Protein AF-M4C0N7-F1 (afdb_monomer)

Structure (mmCIF, N/CA/C/O backbone):
data_AF-M4C0N7-F1
#
_entry.id   AF-M4C0N7-F1
#
loop_
_atom_site.group_PDB
_atom_site.id
_atom_site.type_symbol
_atom_site.label_atom_id
_atom_site.label_alt_id
_atom_site.label_comp_id
_atom_site.label_asym_id
_atom_site.label_entity_id
_atom_site.label_seq_id
_atom_site.pdbx_PDB_ins_code
_atom_site.Cartn_x
_atom_site.Cartn_y
_atom_site.Cartn_z
_atom_site.occupancy
_atom_site.B_iso_or_equiv
_atom_site.auth_seq_id
_atom_site.auth_comp_id
_atom_site.auth_asym_id
_atom_site.auth_atom_id
_atom_site.pdbx_PDB_model_num
ATOM 1 N N . MET A 1 1 ? -47.872 0.066 3.431 1.00 46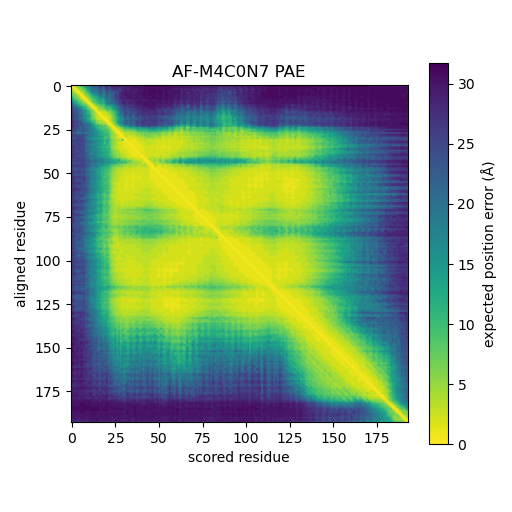.50 1 MET A N 1
ATOM 2 C CA . MET A 1 1 ? -47.445 -0.520 2.143 1.00 46.50 1 MET A CA 1
ATOM 3 C C . MET A 1 1 ? -47.547 0.542 1.058 1.00 46.50 1 MET A C 1
ATOM 5 O O . MET A 1 1 ? -48.636 1.067 0.889 1.00 46.50 1 MET A O 1
ATOM 9 N N . ALA A 1 2 ? -46.443 0.856 0.376 1.00 32.53 2 ALA A N 1
ATOM 10 C CA . ALA A 1 2 ? -46.387 1.530 -0.933 1.00 32.53 2 ALA A CA 1
ATOM 11 C C . ALA A 1 2 ? -44.925 1.424 -1.422 1.00 32.53 2 ALA A C 1
ATOM 13 O O . ALA A 1 2 ? -44.033 2.029 -0.841 1.00 32.53 2 ALA A O 1
ATOM 14 N N . ALA A 1 3 ? -44.604 0.364 -2.164 1.00 36.38 3 ALA A N 1
ATOM 15 C CA . ALA A 1 3 ? -44.445 0.373 -3.623 1.00 36.38 3 ALA A CA 1
ATOM 16 C C . ALA A 1 3 ? -43.172 1.117 -4.075 1.00 36.38 3 ALA A C 1
ATOM 18 O O . ALA A 1 3 ? -43.175 2.321 -4.315 1.00 36.38 3 ALA A O 1
ATOM 19 N N . ARG A 1 4 ? -42.076 0.349 -4.191 1.00 45.53 4 ARG A N 1
ATOM 20 C CA . ARG A 1 4 ? -40.844 0.733 -4.892 1.00 45.53 4 ARG A CA 1
ATOM 21 C C . ARG A 1 4 ? -41.196 1.088 -6.338 1.00 45.53 4 ARG A C 1
ATOM 23 O O . ARG A 1 4 ? -41.671 0.222 -7.070 1.00 45.53 4 ARG A O 1
ATOM 30 N N . VAL A 1 5 ? -40.930 2.322 -6.755 1.00 40.69 5 VAL A N 1
ATOM 31 C CA . VAL A 1 5 ? -40.909 2.677 -8.177 1.00 40.69 5 VAL A CA 1
ATOM 32 C C . VAL A 1 5 ? -39.529 2.304 -8.705 1.00 40.69 5 VAL A C 1
ATOM 34 O O . VAL A 1 5 ? -38.566 3.053 -8.580 1.00 40.69 5 VAL A O 1
ATOM 37 N N . LEU A 1 6 ? -39.442 1.080 -9.220 1.00 52.28 6 LEU A N 1
ATOM 38 C CA . LEU A 1 6 ? -38.307 0.582 -9.981 1.00 52.28 6 LEU A CA 1
ATOM 39 C C . LEU A 1 6 ? -38.479 1.095 -11.416 1.00 52.28 6 LEU A C 1
ATOM 41 O O . LEU A 1 6 ? -39.285 0.560 -12.176 1.00 52.28 6 LEU A O 1
ATOM 45 N N . LEU A 1 7 ? -37.774 2.167 -11.770 1.00 41.78 7 LEU A N 1
ATOM 46 C CA . LEU A 1 7 ? -37.574 2.521 -13.172 1.00 41.78 7 LEU A CA 1
ATOM 47 C C . LEU A 1 7 ? -36.339 1.756 -13.663 1.00 41.78 7 LEU A C 1
ATOM 49 O O . LEU A 1 7 ? -35.273 1.915 -13.067 1.00 41.78 7 LEU A O 1
ATOM 53 N N . PRO A 1 8 ? -36.4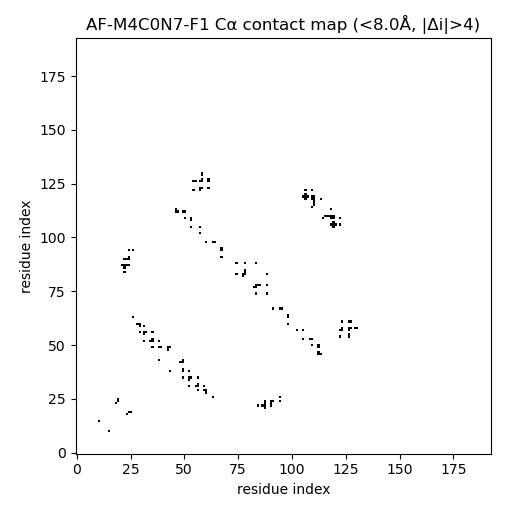47 0.932 -14.718 1.00 44.91 8 PRO A N 1
ATOM 54 C CA . PRO A 1 8 ? -35.277 0.345 -15.343 1.00 44.91 8 PRO A CA 1
ATOM 55 C C . PRO A 1 8 ? -34.595 1.448 -16.152 1.00 44.91 8 PRO A C 1
ATOM 57 O O . PRO A 1 8 ? -35.036 1.787 -17.252 1.00 44.91 8 PRO A O 1
ATOM 60 N N . GLN A 1 9 ? -33.545 2.049 -15.592 1.00 49.34 9 GLN A N 1
ATOM 61 C CA . GLN A 1 9 ? -32.614 2.819 -16.404 1.00 49.34 9 GLN A CA 1
ATOM 62 C C . GLN A 1 9 ? -31.825 1.816 -17.239 1.00 49.34 9 GLN A C 1
ATOM 64 O O . GLN A 1 9 ? -31.139 0.950 -16.703 1.00 49.34 9 GLN A O 1
ATOM 69 N N . LYS A 1 10 ? -32.002 1.888 -18.559 1.00 43.16 10 LYS A N 1
ATOM 70 C CA . LYS A 1 10 ? -31.113 1.223 -19.506 1.00 43.16 10 LYS A CA 1
ATOM 71 C C . LYS A 1 10 ? -29.736 1.849 -19.311 1.00 43.16 10 LYS A C 1
ATOM 73 O O . LYS A 1 10 ? -29.547 3.002 -19.678 1.00 43.16 10 LYS A O 1
ATOM 78 N N . THR A 1 11 ? -28.831 1.128 -18.670 1.00 44.50 11 THR A N 1
ATOM 79 C CA . THR A 1 11 ? -27.416 1.480 -18.637 1.00 44.50 11 THR A CA 1
ATOM 80 C C . THR A 1 11 ? -26.834 1.035 -19.971 1.00 44.50 11 THR A C 1
ATOM 82 O O . THR A 1 11 ? -26.575 -0.148 -20.177 1.00 44.50 11 THR A O 1
ATOM 85 N N . ASP A 1 12 ? -26.726 1.967 -20.915 1.00 47.34 12 ASP A N 1
ATOM 86 C CA . ASP A 1 12 ? -25.825 1.788 -22.047 1.00 47.34 12 ASP A CA 1
ATOM 87 C C . ASP A 1 12 ? -24.401 1.758 -21.462 1.00 47.34 12 ASP A C 1
ATOM 89 O O . ASP A 1 12 ? -24.035 2.656 -20.710 1.00 47.34 12 ASP A O 1
ATOM 93 N N . ASP A 1 13 ? -23.590 0.745 -21.775 1.00 54.06 13 ASP A N 1
ATOM 94 C CA . ASP A 1 13 ? -22.236 0.540 -21.209 1.00 54.06 13 ASP A CA 1
ATOM 95 C C . ASP A 1 13 ? -21.284 1.752 -21.387 1.00 54.06 13 ASP A C 1
ATOM 97 O O . ASP A 1 13 ? -20.245 1.867 -20.739 1.00 54.06 13 ASP A O 1
ATOM 101 N N . VAL A 1 14 ? -21.643 2.698 -22.261 1.00 51.12 14 VAL A N 1
ATOM 102 C CA . VAL A 1 14 ? -20.932 3.969 -22.477 1.00 51.12 14 VAL A CA 1
ATOM 103 C C . VAL A 1 14 ? -21.146 4.951 -21.316 1.00 51.12 14 VAL A C 1
ATOM 105 O O . VAL A 1 14 ? -20.253 5.746 -21.010 1.00 51.12 14 VAL A O 1
ATOM 108 N N . ASP A 1 15 ? -22.295 4.875 -20.639 1.00 54.00 15 ASP A N 1
ATOM 109 C CA . ASP A 1 15 ? -22.615 5.728 -19.499 1.00 54.00 15 ASP A CA 1
ATOM 110 C C . ASP A 1 15 ? -21.817 5.319 -18.263 1.00 54.00 15 ASP A C 1
ATOM 112 O O . ASP A 1 15 ? -21.397 6.204 -17.546 1.00 54.00 15 ASP A O 1
ATOM 116 N N . GLU A 1 16 ? -21.479 4.047 -18.024 1.00 56.38 16 GLU A N 1
ATOM 117 C CA . GLU A 1 16 ? -20.667 3.667 -16.850 1.00 56.38 16 GLU A CA 1
ATOM 118 C C . GLU A 1 16 ? -19.263 4.282 -16.865 1.00 56.38 16 GLU A C 1
ATOM 120 O O . GLU A 1 16 ? -18.792 4.760 -15.835 1.00 56.38 16 GLU A O 1
ATOM 125 N N . SER A 1 17 ? -18.606 4.351 -18.027 1.00 49.56 17 SER A N 1
ATOM 126 C CA . SER A 1 17 ? -17.283 4.977 -18.146 1.00 49.56 17 SER A CA 1
ATOM 127 C C . SER A 1 17 ? -17.339 6.493 -17.945 1.00 49.56 17 SER A C 1
ATOM 129 O O . SER A 1 17 ? -16.439 7.058 -17.320 1.00 49.56 17 SER A O 1
ATOM 131 N N . LEU A 1 18 ? -18.381 7.157 -18.456 1.00 46.53 18 LEU A N 1
ATOM 132 C CA . LEU A 1 18 ? -18.601 8.591 -18.258 1.00 46.53 18 LEU A CA 1
ATOM 133 C C . LEU A 1 18 ? -19.080 8.888 -16.834 1.00 46.53 18 LEU A C 1
ATOM 135 O O . LEU A 1 18 ? -18.642 9.865 -16.240 1.00 46.53 18 LEU A O 1
ATOM 139 N N . GLN A 1 19 ? -19.896 8.022 -16.243 1.00 53.62 19 GLN A N 1
ATOM 140 C CA . GLN A 1 19 ? -20.373 8.089 -14.865 1.00 53.62 19 GLN A CA 1
ATOM 141 C C . GLN A 1 19 ? -19.228 7.827 -13.883 1.00 53.62 19 GLN A C 1
ATOM 143 O O . GLN A 1 19 ? -19.157 8.501 -12.864 1.00 53.62 19 GLN A O 1
ATOM 148 N N . ALA A 1 20 ? -18.287 6.935 -14.194 1.00 53.84 20 ALA A N 1
ATOM 149 C CA . ALA A 1 20 ? -17.050 6.749 -13.439 1.00 53.84 20 ALA A CA 1
ATOM 150 C C . ALA A 1 20 ? -16.121 7.967 -13.581 1.00 53.84 20 ALA A C 1
ATOM 152 O O . ALA A 1 20 ? -15.594 8.443 -12.580 1.00 53.84 20 ALA A O 1
ATOM 153 N N . MET A 1 21 ? -16.005 8.556 -14.781 1.00 43.84 21 MET A N 1
ATOM 154 C CA . MET A 1 21 ? -15.275 9.819 -15.000 1.00 43.84 21 MET A CA 1
ATOM 155 C C . MET A 1 21 ? -15.914 11.029 -14.298 1.00 43.84 21 MET A C 1
ATOM 157 O O . MET A 1 21 ? -15.209 11.965 -13.927 1.00 43.84 21 MET A O 1
ATOM 161 N N . ILE A 1 22 ? -17.242 11.044 -14.151 1.00 47.72 22 ILE A N 1
ATOM 162 C CA . ILE A 1 22 ? -18.016 12.171 -13.610 1.00 47.72 22 ILE A CA 1
ATOM 163 C C . ILE A 1 22 ? -18.286 12.009 -12.102 1.00 47.72 22 ILE A C 1
ATOM 165 O O . ILE A 1 22 ? -18.346 13.017 -11.398 1.00 47.72 22 ILE A O 1
ATOM 169 N N . ASN A 1 23 ? -18.416 10.785 -11.578 1.00 54.91 23 ASN A N 1
ATOM 170 C CA . ASN A 1 23 ? -18.800 10.505 -10.186 1.00 54.91 23 ASN A CA 1
ATOM 171 C C . ASN A 1 23 ? -17.784 9.672 -9.388 1.00 54.91 23 ASN A C 1
ATOM 173 O O . ASN A 1 23 ? -17.833 9.721 -8.164 1.00 54.91 23 ASN A O 1
ATOM 177 N N . GLY A 1 24 ? -16.886 8.911 -10.009 1.00 55.19 24 GLY A N 1
ATOM 178 C CA . GLY A 1 24 ? -16.091 7.912 -9.298 1.00 55.19 24 GLY A CA 1
ATOM 179 C C . GLY A 1 24 ? -14.760 8.459 -8.812 1.00 55.19 24 GLY A C 1
ATOM 180 O O . GLY A 1 24 ? -13.794 8.508 -9.569 1.00 55.19 24 GLY A O 1
ATOM 181 N N . PHE A 1 25 ? -14.665 8.801 -7.528 1.00 65.81 25 PHE A N 1
ATOM 182 C CA . PHE A 1 25 ? -13.372 8.677 -6.861 1.00 65.81 25 PHE A CA 1
ATOM 183 C C . PHE A 1 25 ? -13.043 7.178 -6.864 1.00 65.81 25 PHE A C 1
ATOM 185 O O . PHE A 1 25 ? -13.607 6.429 -6.074 1.00 65.81 25 PHE A O 1
ATOM 192 N N . ASP A 1 26 ? -12.241 6.736 -7.837 1.00 68.25 26 ASP A N 1
ATOM 193 C CA . ASP A 1 26 ? -11.908 5.322 -8.018 1.00 68.25 26 ASP A CA 1
ATOM 194 C C . ASP A 1 26 ? -11.145 4.824 -6.788 1.00 68.25 26 ASP A C 1
ATOM 196 O O . ASP A 1 26 ? -9.992 5.212 -6.537 1.00 68.25 26 ASP A O 1
ATOM 200 N N . PHE A 1 27 ? -11.857 4.056 -5.972 1.00 71.69 27 PHE A N 1
ATOM 201 C CA . PHE A 1 27 ? -11.414 3.569 -4.684 1.00 71.69 27 PHE A CA 1
ATOM 202 C C . PHE A 1 27 ? -11.968 2.167 -4.485 1.00 71.69 27 PHE A C 1
ATOM 204 O O . PHE A 1 27 ? -13.163 1.963 -4.273 1.00 71.69 27 PHE A O 1
ATOM 211 N N . ALA A 1 28 ? -11.061 1.205 -4.556 1.00 81.06 28 ALA A N 1
ATOM 212 C CA . ALA A 1 28 ? -11.295 -0.173 -4.189 1.00 81.06 28 ALA A CA 1
ATOM 213 C C . ALA A 1 28 ? -10.295 -0.536 -3.095 1.00 81.06 28 ALA A C 1
ATOM 215 O O . ALA A 1 28 ? -9.150 -0.073 -3.116 1.00 81.06 28 ALA A O 1
ATOM 216 N N . LEU A 1 29 ? -10.742 -1.351 -2.142 1.00 81.88 29 LEU A N 1
ATOM 217 C CA . LEU A 1 29 ? -9.837 -1.921 -1.157 1.00 81.88 29 LEU A CA 1
ATOM 218 C C . LEU A 1 29 ? -8.828 -2.851 -1.848 1.00 81.88 29 LEU A C 1
ATOM 220 O O . LEU A 1 29 ? -9.203 -3.525 -2.814 1.00 81.88 29 LEU A O 1
ATOM 224 N N . PRO A 1 30 ? -7.577 -2.905 -1.365 1.00 88.06 30 PRO A N 1
ATOM 225 C CA . PRO A 1 30 ? -6.569 -3.800 -1.916 1.00 88.06 30 PRO A CA 1
ATOM 226 C C . PRO A 1 30 ? -6.954 -5.275 -1.745 1.00 88.06 30 PRO A C 1
ATOM 228 O O . PRO A 1 30 ? -7.696 -5.641 -0.827 1.00 88.06 30 PRO A O 1
ATOM 231 N N . GLU A 1 31 ? -6.421 -6.140 -2.609 1.00 90.75 31 GLU A N 1
ATOM 232 C CA . GLU A 1 31 ? -6.657 -7.590 -2.536 1.00 90.75 31 GLU A CA 1
ATOM 233 C C . GLU A 1 31 ? -6.129 -8.194 -1.227 1.00 90.75 31 GLU A C 1
ATOM 235 O O . GLU A 1 31 ? -6.714 -9.134 -0.685 1.00 90.75 31 GLU A O 1
ATOM 240 N N . GLU A 1 32 ? -5.093 -7.578 -0.655 1.00 92.88 32 GLU A N 1
ATOM 241 C CA . GLU A 1 32 ? -4.450 -7.966 0.596 1.00 92.88 32 GLU A CA 1
ATOM 242 C C . GLU A 1 32 ? -5.407 -7.938 1.796 1.00 92.88 32 GLU A C 1
ATOM 244 O O . GLU A 1 32 ? -5.194 -8.662 2.772 1.00 92.88 32 GLU A O 1
ATOM 249 N N . VAL A 1 33 ? -6.489 -7.152 1.733 1.00 89.56 33 VAL A N 1
ATOM 250 C CA . VAL A 1 33 ? -7.556 -7.175 2.746 1.00 89.56 33 VAL A CA 1
ATOM 251 C C . VAL A 1 33 ? -8.223 -8.548 2.779 1.00 89.56 33 VAL A C 1
ATOM 253 O O . VAL A 1 33 ? -8.450 -9.121 3.849 1.00 89.56 33 VAL A O 1
ATOM 256 N N . GLU A 1 34 ? -8.523 -9.098 1.606 1.00 91.62 34 GLU A N 1
ATOM 257 C CA . GLU A 1 34 ? -9.180 -10.392 1.480 1.00 91.62 34 GLU A CA 1
ATOM 258 C C . GLU A 1 34 ? -8.192 -11.542 1.711 1.00 91.62 34 GLU A C 1
ATOM 260 O O . GLU A 1 34 ? -8.529 -12.506 2.402 1.00 91.62 34 GLU A O 1
ATOM 265 N N . GLU A 1 35 ? -6.942 -11.408 1.253 1.00 92.50 35 GLU A N 1
ATOM 266 C CA . GLU A 1 35 ? -5.873 -12.360 1.584 1.00 92.50 35 GLU A CA 1
ATOM 267 C C . GLU A 1 35 ? -5.666 -12.481 3.095 1.00 92.50 35 GLU A C 1
ATOM 269 O O . GLU A 1 35 ? -5.519 -13.585 3.627 1.00 92.50 35 GLU A O 1
ATOM 274 N N . TYR A 1 36 ? -5.689 -11.353 3.808 1.00 94.12 36 TYR A N 1
ATOM 275 C CA . TYR A 1 36 ? -5.595 -11.350 5.258 1.00 94.12 36 TYR A CA 1
ATOM 276 C C . TYR A 1 36 ? -6.797 -12.043 5.905 1.00 94.12 36 TYR A C 1
ATOM 278 O O . TYR A 1 36 ? -6.602 -12.863 6.800 1.00 94.12 36 TYR A O 1
ATOM 286 N N . ARG A 1 37 ? -8.032 -11.783 5.457 1.00 92.56 37 ARG A N 1
ATOM 287 C CA . ARG A 1 37 ? -9.231 -12.446 6.006 1.00 92.56 37 ARG A CA 1
ATOM 288 C C . ARG A 1 37 ? -9.175 -13.959 5.828 1.00 92.56 37 ARG A C 1
ATOM 290 O O . ARG A 1 37 ? -9.415 -14.702 6.782 1.00 92.56 37 ARG A O 1
ATOM 297 N N . GLN A 1 38 ? -8.811 -14.412 4.632 1.00 93.81 38 GLN A N 1
ATOM 298 C CA . GLN A 1 38 ? -8.649 -15.833 4.335 1.00 93.81 38 GLN A CA 1
ATOM 299 C C . GLN A 1 38 ? -7.504 -16.442 5.144 1.00 93.81 38 GLN A C 1
ATOM 301 O O . GLN A 1 38 ? -7.650 -17.517 5.726 1.00 93.81 38 GLN A O 1
ATOM 306 N N . GLY A 1 39 ? -6.375 -15.741 5.240 1.00 91.00 39 GLY A N 1
ATOM 307 C CA . GLY A 1 39 ? -5.224 -16.199 6.002 1.00 91.00 39 GLY A CA 1
ATOM 308 C C . GLY A 1 39 ? -5.469 -16.233 7.510 1.00 91.00 39 GLY A C 1
ATOM 309 O O . GLY A 1 39 ? -5.049 -17.189 8.153 1.00 91.00 39 GLY A O 1
ATOM 310 N N . LYS A 1 40 ? -6.216 -15.275 8.070 1.00 91.94 40 LYS A N 1
ATOM 311 C CA . LYS A 1 40 ? -6.664 -15.281 9.472 1.00 91.94 40 LYS A CA 1
ATOM 312 C C . LYS A 1 40 ? -7.625 -16.436 9.740 1.00 91.94 40 LYS A C 1
ATOM 314 O O . LYS A 1 40 ? -7.512 -17.091 10.770 1.00 91.94 40 LYS A O 1
ATOM 319 N N . ALA A 1 41 ? -8.532 -16.733 8.809 1.00 92.38 41 ALA A N 1
ATOM 320 C CA . ALA A 1 41 ? -9.417 -17.892 8.921 1.00 92.38 41 ALA A CA 1
ATOM 321 C C . ALA A 1 41 ? -8.649 -19.226 8.852 1.00 92.38 41 ALA A C 1
ATOM 323 O O . ALA A 1 41 ? -8.990 -20.169 9.561 1.00 92.38 41 ALA A O 1
ATOM 324 N N . ALA A 1 42 ? -7.604 -19.309 8.023 1.00 91.00 42 ALA A N 1
ATOM 325 C CA . ALA A 1 42 ? -6.797 -20.518 7.850 1.00 91.00 42 ALA A CA 1
ATOM 326 C C . ALA A 1 42 ? -5.721 -20.717 8.935 1.00 91.00 42 ALA A C 1
ATOM 328 O O . ALA A 1 42 ? -5.321 -21.849 9.207 1.00 91.00 42 ALA A O 1
ATOM 329 N N . HIS A 1 43 ? -5.215 -19.631 9.520 1.00 87.56 43 HIS A N 1
ATOM 330 C CA . HIS A 1 43 ? -4.053 -19.626 10.413 1.00 87.56 43 HIS A CA 1
ATOM 331 C C . HIS A 1 43 ? -4.295 -18.839 11.705 1.00 87.56 43 HIS A C 1
ATOM 333 O O . HIS A 1 43 ? -3.351 -18.290 12.263 1.00 87.56 43 HIS A O 1
ATOM 339 N N . GLY A 1 44 ? -5.537 -18.798 12.195 1.00 83.56 44 GLY A N 1
ATOM 340 C CA . GLY A 1 44 ? -5.911 -18.020 13.383 1.00 83.56 44 GLY A CA 1
ATOM 341 C C . GLY A 1 44 ? -5.123 -18.364 14.653 1.00 83.56 44 GLY A C 1
ATOM 342 O O . GLY A 1 44 ? -4.997 -17.517 15.531 1.00 83.56 44 GLY A O 1
ATOM 343 N N . ASP A 1 45 ? -4.545 -19.566 14.721 1.00 87.38 45 ASP A N 1
ATOM 344 C CA . ASP A 1 45 ? -3.718 -20.020 15.845 1.00 87.38 45 ASP A CA 1
ATOM 345 C C . ASP A 1 45 ? -2.265 -19.500 15.783 1.00 87.38 45 ASP A C 1
ATOM 347 O O . ASP A 1 45 ? -1.551 -19.524 16.784 1.00 87.38 45 ASP A O 1
ATOM 351 N N . ASP A 1 46 ? -1.811 -19.030 14.615 1.00 92.81 46 ASP A N 1
ATOM 352 C CA . ASP A 1 46 ? -0.466 -18.495 14.393 1.00 92.81 46 ASP A CA 1
ATOM 353 C C . ASP A 1 46 ? -0.518 -16.962 14.327 1.00 92.81 46 ASP A C 1
ATOM 355 O O . ASP A 1 46 ? -0.710 -16.350 13.267 1.00 92.81 46 ASP A O 1
ATOM 359 N N . GLY A 1 47 ? -0.349 -16.340 15.496 1.00 90.12 47 GLY A N 1
ATOM 360 C CA . GLY A 1 47 ? -0.369 -14.887 15.645 1.00 90.12 47 GLY A CA 1
ATOM 361 C C . GLY A 1 47 ? 0.710 -14.177 14.823 1.00 90.12 47 GLY A C 1
ATOM 362 O O . GLY A 1 47 ? 0.450 -13.102 14.286 1.00 90.12 47 GLY A O 1
ATOM 363 N N . ASP A 1 48 ? 1.890 -14.781 14.643 1.00 92.81 48 ASP A N 1
ATOM 364 C CA . ASP A 1 48 ? 2.970 -14.180 13.856 1.00 92.81 48 ASP A CA 1
ATOM 365 C C . ASP A 1 48 ? 2.661 -14.212 12.360 1.00 92.81 48 ASP A C 1
ATOM 367 O O . ASP A 1 48 ? 2.877 -13.219 11.659 1.00 92.81 48 ASP A O 1
ATOM 371 N N . LYS A 1 49 ? 2.104 -15.317 11.857 1.00 93.94 49 LYS A N 1
ATOM 372 C CA . LYS A 1 49 ? 1.673 -15.405 10.458 1.00 93.94 49 LYS A CA 1
ATOM 373 C C . LYS A 1 49 ? 0.489 -14.487 10.166 1.00 93.94 49 LYS A C 1
ATOM 375 O O . LYS A 1 49 ? 0.495 -13.803 9.141 1.00 93.94 49 LYS A O 1
ATOM 380 N N . CYS A 1 50 ? -0.487 -14.409 11.072 1.00 94.12 50 CYS A N 1
ATOM 381 C CA . CYS A 1 50 ? -1.581 -13.442 10.967 1.00 94.12 50 CYS A CA 1
ATOM 382 C C . CYS A 1 50 ? -1.052 -12.004 10.966 1.00 94.12 50 CYS A C 1
ATOM 384 O O . CYS A 1 50 ? -1.473 -11.193 10.143 1.00 94.12 50 CYS A O 1
ATOM 386 N N . PHE A 1 51 ? -0.078 -11.702 11.826 1.00 95.62 51 PHE A N 1
ATOM 387 C CA . PHE A 1 51 ? 0.531 -10.381 11.892 1.00 95.62 51 PHE A CA 1
ATOM 388 C C . PHE A 1 51 ? 1.285 -10.023 10.605 1.00 95.62 51 PHE A C 1
ATOM 390 O O . PHE A 1 51 ? 1.180 -8.900 10.124 1.00 95.62 51 PHE A O 1
ATOM 397 N N . GLN A 1 52 ? 2.005 -10.970 9.997 1.00 95.38 52 GLN A N 1
ATOM 398 C CA . GLN A 1 52 ? 2.665 -10.746 8.705 1.00 95.38 52 GLN A CA 1
ATOM 399 C C . GLN A 1 52 ? 1.665 -10.414 7.590 1.00 95.38 52 GLN A C 1
ATOM 401 O O . GLN A 1 52 ? 1.938 -9.543 6.765 1.00 95.38 52 GLN A O 1
ATOM 406 N N . LEU A 1 53 ? 0.512 -11.085 7.564 1.00 96.44 53 LEU A N 1
ATOM 407 C CA . LEU A 1 53 ? -0.554 -10.794 6.603 1.00 96.44 53 LEU A CA 1
ATOM 408 C C . LEU A 1 53 ? -1.208 -9.433 6.879 1.00 96.44 53 LEU A C 1
ATOM 410 O O . LEU A 1 53 ? -1.397 -8.653 5.949 1.00 96.44 53 LEU A O 1
ATOM 414 N N . LEU A 1 54 ? -1.463 -9.104 8.150 1.00 96.81 54 LEU A N 1
ATOM 415 C CA . LEU A 1 54 ? -1.960 -7.785 8.551 1.00 96.81 54 LEU A CA 1
ATOM 416 C C . LEU A 1 54 ? -0.980 -6.674 8.152 1.00 96.81 54 LEU A C 1
ATOM 418 O O . LEU A 1 54 ? -1.384 -5.616 7.678 1.00 96.81 54 LEU A O 1
ATOM 422 N N . PHE A 1 55 ? 0.322 -6.919 8.302 1.00 97.06 55 PHE A N 1
ATOM 423 C CA . PHE A 1 55 ? 1.356 -5.976 7.898 1.00 97.06 55 PHE A CA 1
ATOM 424 C C . PHE A 1 55 ? 1.371 -5.762 6.379 1.00 97.06 55 PHE A C 1
ATOM 426 O O . PHE A 1 55 ? 1.534 -4.631 5.931 1.00 97.06 55 PHE A O 1
ATOM 433 N N . ARG A 1 56 ? 1.155 -6.812 5.572 1.00 95.88 56 ARG A N 1
ATOM 434 C CA . ARG A 1 56 ? 1.018 -6.678 4.109 1.00 95.88 56 ARG A CA 1
ATOM 435 C C . ARG A 1 56 ? -0.203 -5.851 3.718 1.00 95.88 56 ARG A C 1
ATOM 437 O O . ARG A 1 56 ? -0.058 -4.950 2.898 1.00 95.88 56 ARG A O 1
ATOM 444 N N . ARG A 1 57 ? -1.350 -6.095 4.358 1.00 96.44 57 ARG A N 1
ATOM 445 C CA . ARG A 1 57 ? -2.564 -5.273 4.222 1.00 96.44 57 ARG A CA 1
ATOM 446 C C . ARG A 1 57 ? -2.262 -3.797 4.510 1.00 96.44 57 ARG A C 1
ATOM 448 O O . ARG A 1 57 ? -2.445 -2.958 3.637 1.00 96.44 57 ARG A O 1
ATOM 455 N N . ALA A 1 58 ? -1.623 -3.504 5.646 1.00 97.31 58 ALA A N 1
ATOM 456 C CA . ALA A 1 58 ? -1.220 -2.141 6.003 1.00 97.31 58 ALA A CA 1
ATOM 457 C C . ALA A 1 58 ? -0.259 -1.494 4.984 1.00 97.31 58 ALA A C 1
ATOM 459 O O . ALA A 1 58 ? -0.301 -0.282 4.777 1.00 97.31 58 ALA A O 1
ATOM 460 N N . VAL A 1 59 ? 0.629 -2.275 4.353 1.00 96.44 59 VAL A N 1
ATOM 461 C CA . VAL A 1 59 ? 1.514 -1.791 3.279 1.00 96.44 59 VAL A CA 1
ATOM 462 C C . VAL A 1 59 ? 0.714 -1.428 2.026 1.00 96.44 59 VAL A C 1
ATOM 464 O O . VAL A 1 59 ? 0.970 -0.378 1.433 1.00 96.44 59 VAL A O 1
ATOM 467 N N . ALA A 1 60 ? -0.258 -2.259 1.650 1.00 94.81 60 ALA A N 1
ATOM 468 C CA . ALA A 1 60 ? -1.124 -2.049 0.494 1.00 94.81 60 ALA A CA 1
ATOM 469 C C . ALA A 1 60 ? -2.091 -0.862 0.665 1.00 94.81 60 ALA A C 1
ATOM 471 O O . ALA A 1 60 ? -2.440 -0.205 -0.316 1.00 94.81 60 ALA A O 1
ATOM 472 N N . ASP A 1 61 ? -2.449 -0.511 1.903 1.00 95.19 61 ASP A N 1
ATOM 473 C CA . ASP A 1 61 ? -3.282 0.662 2.197 1.00 95.19 61 ASP A CA 1
ATOM 474 C C . ASP A 1 61 ? -2.540 1.993 1.995 1.00 95.19 61 ASP A C 1
ATOM 476 O O . ASP A 1 61 ? -3.155 3.025 1.713 1.00 95.19 61 ASP A O 1
ATOM 480 N N . ILE A 1 62 ? -1.206 2.022 2.111 1.00 95.38 62 ILE A N 1
ATOM 481 C CA . ILE A 1 62 ? -0.428 3.274 2.076 1.00 95.38 62 ILE A CA 1
ATOM 482 C C . ILE A 1 62 ? -0.634 4.081 0.786 1.00 95.38 62 ILE A C 1
ATOM 484 O O . ILE A 1 62 ? -0.828 5.299 0.893 1.00 95.38 62 ILE A O 1
ATOM 488 N N . PRO A 1 63 ? -0.582 3.492 -0.426 1.00 93.00 63 PRO A N 1
ATOM 489 C CA . PRO A 1 63 ? -0.912 4.206 -1.656 1.00 93.00 63 PRO A CA 1
ATOM 490 C C . PRO A 1 63 ? -2.292 4.876 -1.616 1.00 93.00 63 PRO A C 1
ATOM 492 O O . PRO A 1 63 ? -2.413 6.031 -2.028 1.00 93.00 63 PRO A O 1
ATOM 495 N N . LEU A 1 64 ? -3.306 4.200 -1.066 1.00 91.62 64 LEU A N 1
ATOM 496 C CA . LEU A 1 64 ? -4.668 4.728 -0.948 1.00 91.62 64 LEU A CA 1
ATOM 497 C C . LEU A 1 64 ? -4.748 5.876 0.064 1.00 91.62 64 LEU A C 1
ATOM 499 O O . LEU A 1 64 ? -5.309 6.931 -0.241 1.00 91.62 64 LEU A O 1
ATOM 503 N N . ILE A 1 65 ? -4.103 5.723 1.226 1.00 93.88 65 ILE A N 1
ATOM 504 C CA . ILE A 1 65 ? -3.987 6.781 2.241 1.00 93.88 65 ILE A CA 1
ATOM 505 C C . ILE A 1 65 ? -3.335 8.028 1.631 1.00 93.88 65 ILE A C 1
ATOM 507 O O . ILE A 1 65 ? -3.850 9.139 1.768 1.00 93.88 65 ILE A O 1
ATOM 511 N N . ARG A 1 66 ? -2.217 7.856 0.912 1.00 94.12 66 ARG A N 1
ATOM 512 C CA . ARG A 1 66 ? -1.504 8.962 0.250 1.00 94.12 66 ARG A CA 1
ATOM 513 C C . ARG A 1 66 ? -2.355 9.623 -0.835 1.00 94.12 66 ARG A C 1
ATOM 515 O O . ARG A 1 66 ? -2.317 10.849 -0.959 1.00 94.12 66 ARG A O 1
ATOM 522 N N . LYS A 1 67 ? -3.136 8.847 -1.594 1.00 91.38 67 LYS A N 1
ATOM 523 C CA . LYS A 1 67 ? -4.067 9.371 -2.603 1.00 91.38 67 LYS A CA 1
ATOM 524 C C . LYS A 1 67 ? -5.099 10.290 -1.949 1.00 91.38 67 LYS A C 1
ATOM 526 O O . LYS A 1 67 ? -5.159 11.467 -2.292 1.00 91.38 67 LYS A O 1
ATOM 531 N N . ILE A 1 68 ? -5.807 9.809 -0.924 1.00 91.12 68 ILE A N 1
ATOM 532 C CA . ILE A 1 68 ? -6.826 10.596 -0.207 1.00 91.12 68 ILE A CA 1
ATOM 533 C C . ILE A 1 68 ? -6.221 11.859 0.417 1.00 91.12 68 ILE A C 1
ATOM 535 O O . ILE A 1 68 ? -6.757 12.953 0.241 1.00 91.12 68 ILE A O 1
ATOM 539 N N . GLN A 1 69 ? -5.069 11.742 1.082 1.00 92.31 69 GLN A N 1
ATOM 540 C CA . GLN A 1 69 ? -4.396 12.889 1.700 1.00 92.31 69 GLN A CA 1
ATOM 541 C C . GLN A 1 69 ? -3.961 13.946 0.677 1.00 92.31 69 GLN A C 1
ATOM 543 O O . GLN A 1 69 ? -4.109 15.143 0.933 1.00 92.31 69 GLN A O 1
ATOM 548 N N . SER A 1 70 ? -3.437 13.527 -0.478 1.00 92.44 70 SER A N 1
ATOM 549 C CA . SER A 1 70 ? -2.971 14.462 -1.508 1.00 92.44 70 SER A CA 1
ATOM 550 C C . SER A 1 70 ? -4.127 15.145 -2.250 1.00 92.44 70 SER A C 1
ATOM 552 O O . SER A 1 70 ? -4.036 16.336 -2.558 1.00 92.44 70 SER A O 1
ATOM 554 N N . GLU A 1 71 ? -5.244 14.445 -2.461 1.00 89.25 71 GLU A N 1
ATOM 555 C CA . GLU A 1 71 ? -6.420 14.982 -3.154 1.00 89.25 71 GLU A CA 1
ATOM 556 C C . GLU A 1 71 ? -7.335 15.833 -2.251 1.00 89.25 71 GLU A C 1
ATOM 558 O O . GLU A 1 71 ? -8.025 16.729 -2.750 1.00 89.25 71 GLU A O 1
ATOM 563 N N . SER A 1 72 ? -7.292 15.638 -0.925 1.00 90.25 72 SER A N 1
ATOM 564 C CA . SER A 1 72 ? -8.182 16.293 0.051 1.00 90.25 72 SER A CA 1
ATOM 565 C C . SER A 1 72 ? -8.267 17.814 -0.113 1.00 90.25 72 SER A C 1
ATOM 567 O O . SER A 1 72 ? -9.355 18.387 -0.226 1.00 90.25 72 SER A O 1
ATOM 569 N N . SER A 1 73 ? -7.117 18.493 -0.189 1.00 91.00 73 SER A N 1
ATOM 570 C CA . SER A 1 73 ? -7.071 19.959 -0.288 1.00 91.00 73 SER A CA 1
ATOM 571 C C . SER A 1 73 ? -7.657 20.485 -1.606 1.00 91.00 73 SER A C 1
ATOM 573 O O . SER A 1 73 ? -8.347 21.510 -1.625 1.00 91.00 73 SER A O 1
ATOM 575 N N . GLY A 1 74 ? -7.425 19.765 -2.708 1.00 90.25 74 GLY A N 1
ATOM 576 C CA . GLY A 1 74 ? -7.950 20.100 -4.028 1.00 90.25 74 GLY A CA 1
ATOM 577 C C . GLY A 1 74 ? -9.462 19.930 -4.082 1.00 90.25 74 GLY A C 1
ATOM 578 O O . GLY A 1 74 ? -10.175 20.855 -4.471 1.00 90.25 74 GLY A O 1
ATOM 579 N N . ILE A 1 75 ? -9.956 18.786 -3.611 1.00 89.94 75 ILE A N 1
ATOM 580 C CA . ILE A 1 75 ? -11.382 18.447 -3.604 1.00 89.94 75 ILE A CA 1
ATOM 581 C C . ILE A 1 75 ? -12.178 19.421 -2.728 1.00 89.94 75 ILE A C 1
ATOM 583 O O . ILE A 1 75 ? -13.194 19.957 -3.173 1.00 89.94 75 ILE A O 1
ATOM 587 N N . GLN A 1 76 ? -11.687 19.741 -1.525 1.00 90.56 76 GLN A N 1
ATOM 588 C CA . GLN A 1 76 ? -12.333 20.723 -0.647 1.00 90.56 76 GLN A CA 1
ATOM 589 C C . GLN A 1 76 ? -12.421 22.111 -1.296 1.00 90.56 76 GLN A C 1
ATOM 591 O O . GLN A 1 76 ? -13.452 22.783 -1.204 1.00 90.56 76 GLN A O 1
ATOM 596 N N . ARG A 1 77 ? -11.364 22.543 -1.998 1.00 92.88 77 ARG A N 1
ATOM 597 C CA . ARG A 1 77 ? -11.353 23.827 -2.712 1.00 92.88 77 ARG A CA 1
ATOM 598 C C . ARG A 1 77 ? -12.351 23.843 -3.868 1.00 92.88 77 ARG A C 1
ATOM 600 O O . ARG A 1 77 ? -13.060 24.833 -4.038 1.00 92.88 77 ARG A O 1
ATOM 607 N N . LEU A 1 78 ? -12.410 22.771 -4.656 1.00 90.75 78 LEU A N 1
ATOM 608 C CA . LEU A 1 78 ? -13.348 22.664 -5.775 1.00 90.75 78 LEU A CA 1
ATOM 609 C C . LEU A 1 78 ? -14.800 22.621 -5.288 1.00 90.75 78 LEU A C 1
ATOM 611 O O . LEU A 1 78 ? -15.650 23.265 -5.900 1.00 90.75 78 LEU A O 1
ATOM 615 N N . LYS A 1 79 ? -15.076 21.949 -4.161 1.00 90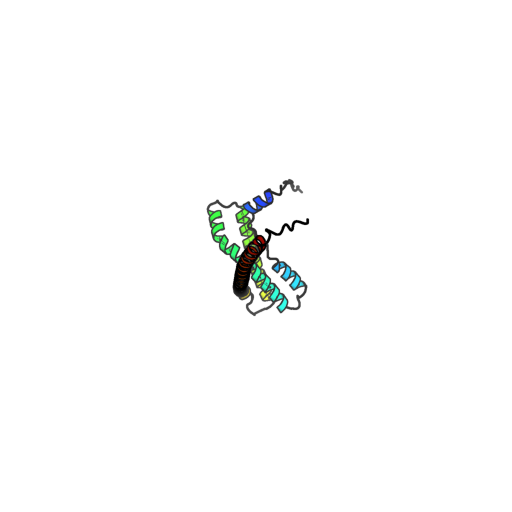.50 79 LYS A N 1
ATOM 616 C CA . LYS A 1 79 ? -16.412 21.950 -3.554 1.00 90.50 79 LYS A CA 1
ATOM 617 C C . LYS A 1 79 ? -16.802 23.327 -3.013 1.00 90.50 79 LYS A C 1
ATOM 619 O O . LYS A 1 79 ? -17.923 23.769 -3.237 1.00 90.50 79 LYS A O 1
ATOM 624 N N . LYS A 1 80 ? -15.883 24.033 -2.342 1.00 92.38 80 LYS A N 1
ATOM 625 C CA . LYS A 1 80 ? -16.136 25.385 -1.809 1.00 92.38 80 LYS A CA 1
ATOM 626 C C . LYS A 1 80 ? -16.472 26.404 -2.903 1.00 92.38 80 LYS A C 1
ATOM 628 O O . LYS A 1 80 ? -17.255 27.314 -2.659 1.00 92.38 80 LYS A O 1
ATOM 633 N N . ASN A 1 81 ? -15.876 26.254 -4.083 1.00 92.00 81 ASN A N 1
ATOM 634 C CA . ASN A 1 81 ? -16.109 27.132 -5.231 1.00 92.00 81 ASN A CA 1
ATOM 635 C C . ASN A 1 81 ? -17.256 26.656 -6.140 1.00 92.00 81 ASN A C 1
ATOM 637 O O . ASN A 1 81 ? -17.416 27.208 -7.223 1.00 92.00 81 ASN A O 1
ATOM 641 N N . ASP A 1 82 ? -18.003 25.628 -5.727 1.00 88.25 82 ASP A N 1
ATOM 642 C CA . ASP A 1 82 ? -19.113 25.034 -6.484 1.00 88.25 82 ASP A CA 1
ATOM 643 C C . ASP A 1 82 ? -18.728 24.546 -7.898 1.00 88.25 82 ASP A C 1
ATOM 645 O O . ASP A 1 82 ? -19.524 24.536 -8.831 1.00 88.25 82 ASP A O 1
ATOM 649 N N . ILE A 1 83 ? -17.464 24.141 -8.065 1.00 88.38 83 ILE A N 1
ATOM 650 C CA . ILE A 1 83 ? -16.926 23.600 -9.325 1.00 88.38 83 ILE A CA 1
ATOM 651 C C . ILE A 1 83 ? -17.121 22.078 -9.376 1.00 88.38 83 ILE A C 1
ATOM 653 O O . ILE A 1 83 ? -17.290 21.498 -10.448 1.00 88.38 83 ILE A O 1
ATOM 657 N N . LEU A 1 84 ? -17.070 21.420 -8.215 1.00 84.75 84 LEU A N 1
ATOM 658 C CA . LEU A 1 84 ? -17.215 19.972 -8.088 1.00 84.75 84 LEU A CA 1
ATOM 659 C C . LEU A 1 84 ? -18.678 19.591 -7.854 1.00 84.75 84 LEU A C 1
ATOM 661 O O . LEU A 1 84 ? -19.318 20.125 -6.948 1.00 84.75 84 LEU A O 1
ATOM 665 N N . LYS A 1 85 ? -19.173 18.613 -8.618 1.00 85.81 85 LYS A N 1
ATOM 666 C CA . LYS A 1 85 ? -20.505 18.036 -8.406 1.00 85.81 85 LYS A CA 1
ATOM 667 C C . LYS A 1 85 ? -20.597 17.355 -7.038 1.00 85.81 85 LYS A C 1
ATOM 669 O O . LYS A 1 85 ? -19.642 16.731 -6.574 1.00 85.81 85 LYS A O 1
ATOM 674 N N . ASP A 1 86 ? -21.787 17.398 -6.443 1.00 83.00 86 ASP A N 1
ATOM 675 C CA . ASP A 1 86 ? -22.054 16.767 -5.145 1.00 83.00 86 ASP A CA 1
ATOM 676 C C . ASP A 1 86 ? -21.792 15.257 -5.151 1.00 83.00 86 ASP A C 1
ATOM 678 O O . ASP A 1 86 ? -21.278 14.731 -4.170 1.00 83.00 86 ASP A O 1
ATOM 682 N N . GLY A 1 87 ? -22.069 14.570 -6.266 1.00 83.50 87 GLY A N 1
ATOM 683 C CA . GLY A 1 87 ? -21.806 13.134 -6.409 1.00 83.50 87 GLY A CA 1
ATOM 684 C C . GLY A 1 87 ? -20.321 12.775 -6.294 1.00 83.50 87 GLY A C 1
ATOM 685 O O . GLY A 1 87 ? -19.964 11.845 -5.573 1.00 83.50 87 GLY A O 1
ATOM 686 N N . SER A 1 88 ? -19.439 13.544 -6.938 1.00 82.94 88 SER A N 1
ATOM 687 C CA . SER A 1 88 ? -17.988 13.322 -6.877 1.00 82.94 88 SER A CA 1
ATOM 688 C C . SER A 1 88 ? -17.432 13.660 -5.488 1.00 82.94 88 SER A C 1
ATOM 690 O O . SER A 1 88 ? -16.578 12.947 -4.966 1.00 82.94 88 SER A O 1
ATOM 692 N N . TYR A 1 89 ? -17.944 14.724 -4.856 1.00 86.94 89 TYR A N 1
ATOM 693 C CA . TYR A 1 89 ? -17.568 15.082 -3.486 1.00 86.94 89 TYR A CA 1
ATOM 694 C C . TYR A 1 89 ? -18.013 14.024 -2.468 1.00 86.94 89 TYR A C 1
ATOM 696 O O . TYR A 1 89 ? -17.241 13.660 -1.583 1.00 86.94 89 TYR A O 1
ATOM 704 N N . LEU A 1 90 ? -19.237 13.508 -2.609 1.00 87.69 90 LEU A N 1
ATOM 705 C CA . LEU A 1 90 ? -19.752 12.431 -1.769 1.00 87.69 90 LEU A CA 1
ATOM 706 C C . LEU A 1 90 ? -18.922 11.157 -1.939 1.00 87.69 90 LEU A C 1
ATOM 708 O O . LEU A 1 90 ? -18.572 10.534 -0.945 1.00 87.69 90 LEU A O 1
ATOM 712 N N . SER A 1 91 ? -18.549 10.809 -3.170 1.00 85.38 91 SER A N 1
ATOM 713 C CA . SER A 1 91 ? -17.717 9.630 -3.442 1.00 85.38 91 SER A CA 1
ATOM 714 C C . SER A 1 91 ? -16.330 9.745 -2.806 1.00 85.38 91 SER A C 1
ATOM 716 O O . SER A 1 91 ? -15.861 8.793 -2.190 1.00 85.38 91 SER A O 1
ATOM 718 N N . TYR A 1 92 ? -15.710 10.930 -2.850 1.00 90.12 92 TYR A N 1
ATOM 719 C CA . TYR A 1 92 ? -14.493 11.198 -2.076 1.00 90.12 92 TYR A CA 1
ATOM 720 C C . TYR A 1 92 ? -14.720 11.030 -0.568 1.00 90.12 92 TYR A C 1
ATOM 722 O O . TYR A 1 92 ? -13.891 10.433 0.110 1.00 90.12 92 TYR A O 1
ATOM 730 N N . LYS A 1 93 ? -15.834 11.544 -0.029 1.00 90.12 93 LYS A N 1
ATOM 731 C CA . LYS A 1 93 ? -16.135 11.428 1.404 1.00 90.12 93 LYS A CA 1
ATOM 732 C C . LYS A 1 93 ? -16.350 9.989 1.850 1.00 90.12 93 LYS A C 1
ATOM 734 O O . LYS A 1 93 ? -15.844 9.625 2.902 1.00 90.12 93 LYS A O 1
ATOM 739 N N . LEU A 1 94 ? -17.015 9.180 1.033 1.00 89.75 94 LEU A N 1
ATOM 740 C CA . LEU A 1 94 ? -17.164 7.748 1.275 1.00 89.75 94 LEU A CA 1
ATOM 741 C C . LEU A 1 94 ? -15.805 7.039 1.271 1.00 89.75 94 LEU A C 1
ATOM 743 O O . LEU A 1 94 ? -15.538 6.238 2.156 1.00 89.75 94 LEU A O 1
ATOM 747 N N . ALA A 1 95 ? -14.919 7.367 0.330 1.00 89.75 95 ALA A N 1
ATOM 748 C CA . ALA A 1 95 ? -13.570 6.805 0.308 1.00 89.75 95 ALA A CA 1
ATOM 749 C C . ALA A 1 95 ? -12.714 7.256 1.509 1.00 89.75 95 ALA A C 1
ATOM 751 O O . ALA A 1 95 ? -11.970 6.459 2.076 1.00 89.75 95 ALA A O 1
ATOM 752 N N . GLU A 1 96 ? -12.833 8.522 1.921 1.00 91.25 96 GLU A N 1
ATOM 753 C CA . GLU A 1 96 ? -12.188 9.063 3.124 1.00 91.25 96 GLU A CA 1
ATOM 754 C C . GLU A 1 96 ? -12.689 8.374 4.399 1.00 91.25 96 GLU A C 1
ATOM 756 O O . GLU A 1 96 ? -11.896 8.069 5.285 1.00 91.25 96 GLU A O 1
ATOM 761 N N . GLU A 1 97 ? -13.987 8.108 4.509 1.00 92.69 97 GLU A N 1
ATOM 762 C CA . GLU A 1 97 ? -14.555 7.353 5.626 1.00 92.69 97 GLU A CA 1
ATOM 763 C C . GLU A 1 97 ? -14.041 5.910 5.630 1.00 92.69 97 GLU A C 1
ATOM 765 O O . GLU A 1 97 ? -13.487 5.466 6.633 1.00 92.69 97 GLU A O 1
ATOM 770 N N . LEU A 1 98 ? -14.096 5.235 4.481 1.00 91.00 98 LEU A N 1
ATOM 771 C CA . LEU A 1 98 ? -13.668 3.848 4.336 1.00 91.00 98 LEU A CA 1
ATOM 772 C C . LEU A 1 98 ? -12.183 3.661 4.689 1.00 91.00 98 LEU A C 1
ATOM 774 O O . LEU A 1 98 ? -11.843 2.750 5.439 1.00 91.00 98 LEU A O 1
ATOM 778 N N . ILE A 1 99 ? -11.282 4.541 4.230 1.00 92.69 99 ILE A N 1
ATOM 779 C CA . ILE A 1 99 ? -9.861 4.427 4.602 1.00 92.69 99 ILE A CA 1
ATOM 780 C C . ILE A 1 99 ? -9.629 4.702 6.094 1.00 92.69 99 ILE A C 1
ATOM 782 O O . ILE A 1 99 ? -8.719 4.137 6.693 1.00 92.69 99 ILE A O 1
ATOM 786 N N . ASN A 1 100 ? -10.428 5.576 6.713 1.00 94.75 100 ASN A N 1
ATOM 787 C CA . ASN A 1 100 ? -10.312 5.849 8.144 1.00 94.75 100 ASN A CA 1
ATOM 788 C C . ASN A 1 100 ? -10.781 4.649 8.973 1.00 94.75 100 ASN A C 1
ATOM 790 O O . ASN A 1 100 ? -10.145 4.322 9.976 1.00 94.75 100 ASN A O 1
ATOM 794 N N . GLU A 1 101 ? -11.864 3.990 8.559 1.00 95.00 101 GLU A N 1
ATOM 795 C CA . GLU A 1 101 ? -12.301 2.717 9.136 1.00 95.00 101 GLU A CA 1
ATOM 796 C C . GLU A 1 101 ? -11.205 1.661 9.002 1.00 95.00 101 GLU A C 1
ATOM 798 O O . GLU A 1 101 ? -10.807 1.072 10.004 1.00 95.00 101 GLU A O 1
ATOM 803 N N . GLU A 1 102 ? -10.632 1.521 7.808 1.00 94.62 102 GLU A N 1
ATOM 804 C CA . GLU A 1 102 ? -9.558 0.571 7.525 1.00 94.62 102 GLU A CA 1
ATOM 805 C C . GLU A 1 102 ? -8.325 0.799 8.415 1.00 94.62 102 GLU A C 1
ATOM 807 O O . GLU A 1 102 ? -7.819 -0.130 9.047 1.00 94.62 102 GLU A O 1
ATOM 812 N N . ILE A 1 103 ? -7.882 2.053 8.564 1.00 96.12 103 ILE A N 1
ATOM 813 C CA . ILE A 1 103 ? -6.777 2.414 9.465 1.00 96.12 103 ILE A CA 1
ATOM 814 C C . ILE A 1 103 ? -7.087 2.000 10.907 1.00 96.12 103 ILE A C 1
ATOM 816 O O . ILE A 1 103 ? -6.216 1.471 11.605 1.00 96.12 103 ILE A O 1
ATOM 820 N N . ASN A 1 104 ? -8.305 2.264 11.380 1.00 97.31 104 ASN A N 1
ATOM 821 C CA . ASN A 1 104 ? -8.705 1.937 12.745 1.00 97.31 104 ASN A CA 1
ATOM 822 C C . ASN A 1 104 ? -8.826 0.424 12.956 1.00 97.31 104 ASN A C 1
ATOM 824 O O . ASN A 1 104 ? -8.419 -0.073 14.007 1.00 97.31 104 ASN A O 1
ATOM 828 N N . ASP A 1 105 ? -9.326 -0.305 11.963 1.00 96.56 105 ASP A N 1
ATOM 829 C CA . ASP A 1 105 ? -9.432 -1.759 11.985 1.00 96.56 105 ASP A CA 1
ATOM 830 C C . ASP A 1 105 ? -8.051 -2.410 12.023 1.00 96.56 105 ASP A C 1
ATOM 832 O O . ASP A 1 105 ? -7.786 -3.216 12.913 1.00 96.56 105 ASP A O 1
ATOM 836 N N . VAL A 1 106 ? -7.128 -1.995 11.152 1.00 97.31 106 VAL A N 1
ATOM 837 C CA . VAL A 1 106 ? -5.743 -2.489 11.154 1.00 97.31 106 VAL A CA 1
ATOM 838 C C . VAL A 1 106 ? -5.059 -2.212 12.493 1.00 97.31 106 VAL A C 1
ATOM 840 O O . VAL A 1 106 ? -4.369 -3.076 13.032 1.00 97.31 106 VAL A O 1
ATOM 843 N N . ARG A 1 107 ? -5.272 -1.026 13.075 1.00 97.88 107 ARG A N 1
ATOM 844 C CA . ARG A 1 107 ? -4.745 -0.681 14.403 1.00 97.88 107 ARG A CA 1
ATOM 845 C C . ARG A 1 107 ? -5.310 -1.568 15.502 1.00 97.88 107 ARG A C 1
ATOM 847 O O . ARG A 1 107 ? -4.545 -2.071 16.318 1.00 97.88 107 ARG A O 1
ATOM 854 N N . ARG A 1 108 ? -6.629 -1.758 15.523 1.00 97.56 108 ARG A N 1
ATOM 855 C CA . ARG A 1 108 ? -7.303 -2.617 16.501 1.00 97.56 108 ARG A CA 1
ATOM 856 C C . ARG A 1 108 ? -6.794 -4.050 16.392 1.00 97.56 108 ARG A C 1
ATOM 858 O O . ARG A 1 108 ? -6.394 -4.632 17.392 1.00 97.56 108 ARG A O 1
ATOM 865 N N . GLU A 1 109 ? -6.747 -4.591 15.182 1.00 96.06 109 GLU A N 1
ATOM 866 C CA . GLU A 1 109 ? -6.291 -5.957 14.939 1.00 96.06 109 GLU A CA 1
ATOM 867 C C . GLU A 1 109 ? -4.803 -6.150 15.266 1.00 96.06 109 GLU A C 1
ATOM 869 O O . GLU A 1 109 ? -4.408 -7.217 15.733 1.00 96.06 109 GLU A O 1
ATOM 874 N N . ALA A 1 110 ? -3.972 -5.121 15.086 1.00 97.06 110 ALA A N 1
ATOM 875 C CA . ALA A 1 110 ? -2.572 -5.170 15.491 1.00 97.06 110 ALA A CA 1
ATOM 876 C C . ALA A 1 110 ? -2.417 -5.270 17.020 1.00 97.06 110 ALA A C 1
ATOM 878 O O . ALA A 1 110 ? -1.559 -6.017 17.489 1.00 97.06 110 ALA A O 1
ATOM 879 N N . GLU A 1 111 ? -3.257 -4.566 17.791 1.00 96.62 111 GLU A N 1
ATOM 880 C CA . GLU A 1 111 ? -3.307 -4.704 19.256 1.00 96.62 111 GLU A CA 1
ATOM 881 C C . GLU A 1 111 ? -3.829 -6.082 19.678 1.00 96.62 111 GLU A C 1
ATOM 883 O O . GLU A 1 111 ? -3.300 -6.677 20.610 1.00 96.62 111 GLU A O 1
ATOM 888 N N . GLU A 1 112 ? -4.838 -6.616 18.984 1.00 94.69 112 GLU A N 1
ATOM 889 C CA . GLU A 1 112 ? -5.374 -7.956 19.261 1.00 94.69 112 GLU A CA 1
ATOM 890 C C . GLU A 1 112 ? -4.321 -9.054 19.051 1.00 94.69 112 GLU A C 1
ATOM 892 O O . GLU A 1 112 ? -4.231 -9.984 19.851 1.00 94.69 112 GLU A O 1
ATOM 897 N N . LEU A 1 113 ? -3.521 -8.951 17.985 1.00 94.12 113 LEU A N 1
ATOM 898 C CA . LEU A 1 113 ? -2.490 -9.940 17.662 1.00 94.12 113 LEU A CA 1
ATOM 899 C C . LEU A 1 113 ? -1.251 -9.823 18.556 1.00 94.12 113 LEU A C 1
ATOM 901 O O . LEU A 1 113 ? -0.632 -10.839 18.870 1.00 94.12 113 LEU A O 1
ATOM 905 N N . LYS A 1 114 ? -0.864 -8.600 18.936 1.00 93.38 114 LYS A N 1
ATOM 906 C CA . LYS A 1 114 ? 0.351 -8.318 19.716 1.00 93.38 114 LYS A CA 1
ATOM 907 C C . LYS A 1 114 ? 0.075 -7.287 20.821 1.00 93.38 114 LYS A C 1
ATOM 909 O O . LYS A 1 114 ? 0.516 -6.135 20.717 1.00 93.38 114 LYS A O 1
ATOM 914 N N . PRO A 1 115 ? -0.654 -7.688 21.879 1.00 94.19 115 PRO A N 1
ATOM 915 C CA . PRO A 1 115 ? -1.132 -6.771 22.907 1.00 94.19 115 PRO A CA 1
ATOM 916 C C . PRO A 1 115 ? 0.014 -6.169 23.724 1.00 94.19 115 PRO A C 1
ATOM 918 O O . PRO A 1 115 ? 0.933 -6.869 24.151 1.00 94.19 115 PRO A O 1
ATOM 921 N N . GLY A 1 116 ? -0.0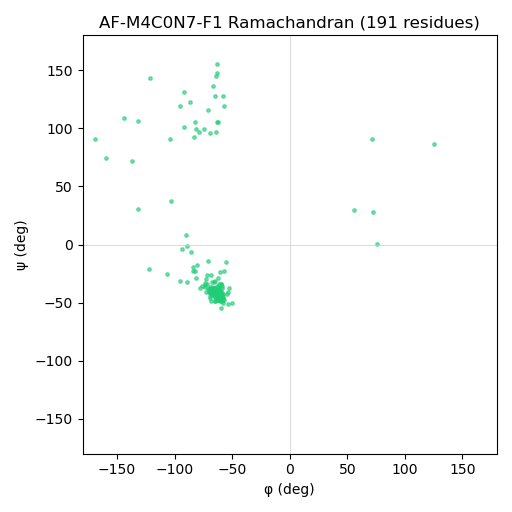53 -4.861 23.980 1.00 93.38 116 GLY A N 1
ATOM 922 C CA . GLY A 1 116 ? 0.911 -4.141 24.820 1.00 93.38 116 GLY A CA 1
ATOM 923 C C . GLY A 1 116 ? 2.276 -3.855 24.178 1.00 93.38 116 GLY A C 1
ATOM 924 O O . GLY A 1 116 ? 3.127 -3.227 24.808 1.00 93.38 116 GLY A O 1
ATOM 925 N N . GLU A 1 117 ? 2.500 -4.253 22.924 1.00 93.62 117 GLU A N 1
ATOM 926 C CA . GLU A 1 117 ? 3.748 -3.980 22.192 1.00 93.62 117 GLU A CA 1
ATOM 927 C C . GLU A 1 117 ? 3.753 -2.605 21.487 1.00 93.62 117 GLU A C 1
ATOM 929 O O . GLU A 1 117 ? 4.777 -2.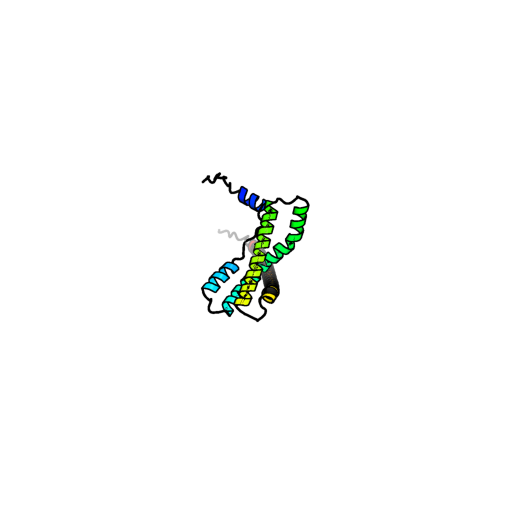170 20.944 1.00 93.62 117 GLU A O 1
ATOM 934 N N . GLY A 1 118 ? 2.619 -1.893 21.504 1.00 95.00 118 GLY A N 1
ATOM 935 C CA . GLY A 1 118 ? 2.471 -0.574 20.881 1.00 95.00 118 GLY A CA 1
ATOM 936 C C . GLY A 1 118 ? 2.432 -0.628 19.352 1.00 95.00 118 GLY A C 1
ATOM 937 O O . GLY A 1 118 ? 2.845 0.322 18.681 1.00 95.00 118 GLY A O 1
ATOM 938 N N . TRP A 1 119 ? 1.969 -1.743 18.784 1.00 96.00 119 TRP A N 1
ATOM 939 C CA . TRP A 1 119 ? 1.807 -1.909 17.340 1.00 96.00 1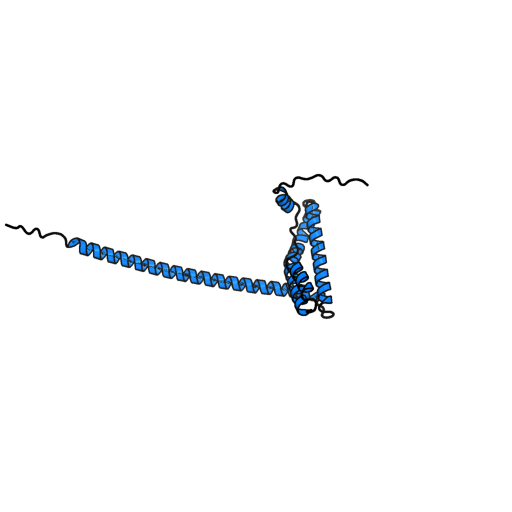19 TRP A CA 1
ATOM 940 C C . TRP A 1 119 ? 0.800 -0.971 16.672 1.00 96.00 119 TRP A C 1
ATOM 942 O O . TRP A 1 119 ? 1.114 -0.529 15.562 1.00 96.00 119 TRP A O 1
ATOM 952 N N . PRO A 1 120 ? -0.333 -0.588 17.294 1.00 96.12 120 PRO A N 1
ATOM 953 C CA . PRO A 1 120 ? -1.286 0.343 16.679 1.00 96.12 120 PRO A CA 1
ATOM 954 C C . PRO A 1 120 ? -0.639 1.652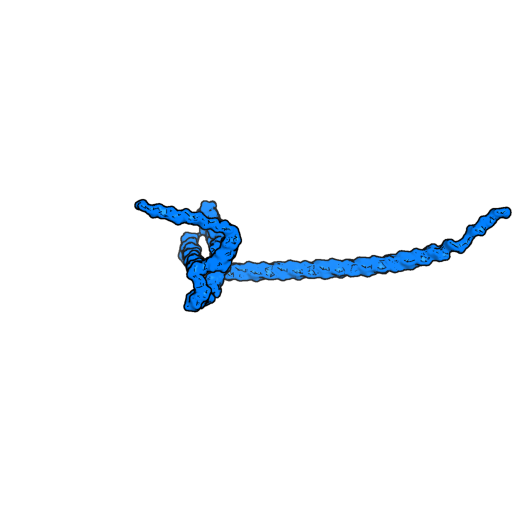 16.198 1.00 96.12 120 PRO A C 1
ATOM 956 O O . PRO A 1 120 ? -0.947 2.167 15.121 1.00 96.12 120 PRO A O 1
ATOM 959 N N . ASP A 1 121 ? 0.331 2.161 16.956 1.00 96.50 121 ASP A N 1
ATOM 960 C CA . ASP A 1 121 ? 1.028 3.407 16.630 1.00 96.50 121 ASP A CA 1
ATOM 961 C C . ASP A 1 121 ? 2.189 3.210 15.644 1.00 96.50 121 ASP A C 1
ATOM 963 O O . ASP A 1 121 ? 2.642 4.163 15.009 1.00 96.50 121 ASP A O 1
ATOM 967 N N . ARG A 1 122 ? 2.692 1.977 15.503 1.00 97.06 122 ARG A N 1
ATOM 968 C CA . ARG A 1 122 ? 3.927 1.661 14.763 1.00 97.06 122 ARG A CA 1
ATOM 969 C C . ARG A 1 122 ? 3.695 0.985 13.419 1.00 97.06 122 ARG A C 1
ATOM 971 O O . ARG A 1 122 ? 4.552 1.119 12.547 1.00 97.06 122 ARG A O 1
ATOM 978 N N . ILE A 1 123 ? 2.570 0.295 13.235 1.00 97.69 123 ILE A N 1
ATOM 979 C CA . ILE A 1 123 ? 2.314 -0.545 12.058 1.00 97.69 123 ILE A CA 1
ATOM 980 C C . ILE A 1 123 ? 2.394 0.248 10.746 1.00 97.69 123 ILE A C 1
ATOM 982 O O . ILE A 1 123 ? 3.173 -0.110 9.867 1.00 97.69 123 ILE A O 1
ATOM 986 N N . PHE A 1 124 ? 1.703 1.386 10.646 1.00 97.75 124 PHE A N 1
ATOM 987 C CA . PHE A 1 124 ? 1.736 2.230 9.447 1.00 97.75 124 PHE A CA 1
ATOM 988 C C . PHE A 1 124 ? 3.089 2.927 9.222 1.00 97.75 124 PHE A C 1
ATOM 990 O O . PHE A 1 124 ? 3.593 2.870 8.099 1.00 97.75 124 PHE A O 1
ATOM 997 N N . PRO A 1 125 ? 3.740 3.544 10.232 1.00 97.19 125 PRO A N 1
ATOM 998 C CA . PRO A 1 125 ? 5.099 4.061 10.063 1.00 97.19 125 PRO A CA 1
ATOM 999 C C . PRO A 1 125 ? 6.100 3.013 9.560 1.00 97.19 125 PRO A C 1
ATOM 1001 O O . PRO A 1 125 ? 6.895 3.308 8.666 1.00 97.19 125 PRO A O 1
ATOM 1004 N N . GLN A 1 126 ? 6.047 1.787 10.090 1.00 96.62 126 GLN A N 1
ATOM 1005 C CA . GLN A 1 126 ? 6.912 0.698 9.634 1.00 96.62 126 GLN A CA 1
ATOM 1006 C C . GLN A 1 126 ? 6.551 0.231 8.221 1.00 96.62 126 GLN A C 1
ATOM 1008 O O . GLN A 1 126 ? 7.445 0.029 7.401 1.00 96.62 126 GLN A O 1
ATOM 1013 N N . ALA A 1 127 ? 5.263 0.131 7.896 1.00 97.00 127 ALA A N 1
ATOM 1014 C CA . ALA A 1 127 ? 4.801 -0.206 6.555 1.00 97.00 127 ALA A CA 1
ATOM 1015 C C . ALA A 1 127 ? 5.259 0.838 5.512 1.00 97.00 127 ALA A C 1
ATOM 1017 O O . ALA A 1 127 ? 5.698 0.476 4.421 1.00 97.00 127 ALA A O 1
ATOM 1018 N N . VAL A 1 128 ? 5.271 2.132 5.863 1.00 96.56 128 VAL A N 1
ATOM 1019 C CA . VAL A 1 128 ? 5.806 3.207 5.004 1.00 96.56 128 VAL A CA 1
ATOM 1020 C C . VAL A 1 128 ? 7.297 3.031 4.748 1.00 96.56 128 VAL A C 1
ATOM 1022 O O . VAL A 1 128 ? 7.741 3.166 3.605 1.00 96.56 128 VAL A O 1
ATOM 1025 N N . GLN A 1 129 ? 8.074 2.730 5.789 1.00 95.69 129 GLN A N 1
ATOM 1026 C CA . GLN A 1 129 ? 9.506 2.464 5.645 1.00 95.69 129 GLN A CA 1
ATOM 1027 C C . GLN A 1 129 ? 9.750 1.250 4.746 1.00 95.69 129 GLN A C 1
ATOM 1029 O O . GLN A 1 129 ? 10.569 1.325 3.831 1.00 95.69 129 GLN A O 1
ATOM 1034 N N . PHE A 1 130 ? 8.999 0.171 4.959 1.00 95.44 130 PHE A N 1
ATOM 1035 C CA . PHE A 1 130 ? 9.095 -1.055 4.177 1.00 95.44 130 PHE A CA 1
ATOM 1036 C C . PHE A 1 130 ? 8.758 -0.833 2.695 1.00 95.44 130 PHE A C 1
ATOM 1038 O O . PHE A 1 130 ? 9.523 -1.235 1.820 1.00 95.44 130 PHE A O 1
ATOM 1045 N N . MET A 1 131 ? 7.669 -0.119 2.397 1.00 93.12 131 MET A N 1
ATOM 1046 C CA . MET A 1 131 ? 7.281 0.201 1.021 1.00 93.12 131 MET A CA 1
ATOM 1047 C C . MET A 1 131 ? 8.360 1.016 0.294 1.00 93.12 131 MET A C 1
ATOM 1049 O O . MET A 1 131 ? 8.681 0.735 -0.860 1.00 93.12 131 MET A O 1
ATOM 1053 N N . ASN A 1 132 ? 8.956 2.004 0.970 1.00 92.38 132 ASN A N 1
ATOM 1054 C CA . ASN A 1 132 ? 10.030 2.810 0.388 1.00 92.38 132 ASN A CA 1
ATOM 1055 C C . ASN A 1 132 ? 11.287 1.963 0.105 1.00 92.38 132 ASN A C 1
ATOM 1057 O O . ASN A 1 132 ? 11.900 2.128 -0.948 1.00 92.38 132 ASN A O 1
ATOM 1061 N N . GLN A 1 133 ? 11.637 1.030 0.998 1.00 93.44 133 GLN A N 1
ATOM 1062 C CA . GLN A 1 133 ? 12.757 0.103 0.791 1.00 93.44 133 GLN A CA 1
ATOM 1063 C C . GLN A 1 133 ? 12.519 -0.829 -0.404 1.00 93.44 133 GLN A C 1
ATOM 1065 O O . GLN A 1 133 ? 13.430 -1.045 -1.202 1.00 93.44 133 GLN A O 1
ATOM 1070 N N . ILE A 1 134 ? 11.301 -1.359 -0.566 1.00 90.69 134 ILE A N 1
ATOM 1071 C CA . ILE A 1 134 ? 10.952 -2.181 -1.734 1.00 90.69 134 ILE A CA 1
ATOM 1072 C C . ILE A 1 134 ? 11.061 -1.362 -3.018 1.00 90.69 134 ILE A C 1
ATOM 1074 O O . ILE A 1 134 ? 11.637 -1.838 -3.995 1.00 90.69 134 ILE A O 1
ATOM 1078 N N . ALA A 1 135 ? 10.532 -0.138 -3.027 1.00 89.50 135 ALA A N 1
ATOM 1079 C CA . ALA A 1 135 ? 10.588 0.727 -4.201 1.00 89.50 135 ALA A CA 1
ATOM 1080 C C . ALA A 1 135 ? 12.038 1.032 -4.616 1.00 89.50 135 ALA A C 1
ATOM 1082 O O . ALA A 1 135 ? 12.362 0.978 -5.803 1.00 89.50 135 ALA A O 1
ATOM 1083 N N . GLU A 1 136 ? 12.925 1.290 -3.651 1.00 91.62 136 GLU A N 1
ATOM 1084 C CA . GLU A 1 136 ? 14.357 1.488 -3.896 1.00 91.62 136 GLU A CA 1
ATOM 1085 C C . GLU A 1 136 ? 15.014 0.227 -4.480 1.00 91.62 136 GLU A C 1
ATOM 1087 O O . GLU A 1 136 ? 15.671 0.291 -5.520 1.00 91.62 136 GLU A O 1
ATOM 1092 N N . GLN A 1 137 ? 14.754 -0.945 -3.891 1.00 90.88 137 GLN A N 1
ATOM 1093 C CA . GLN A 1 137 ? 15.275 -2.220 -4.396 1.00 90.88 137 GLN A CA 1
ATOM 1094 C C . GLN A 1 137 ? 14.783 -2.538 -5.813 1.00 90.88 137 GLN A C 1
ATOM 1096 O O . GLN A 1 137 ? 15.558 -3.011 -6.649 1.00 90.88 137 GLN A O 1
ATOM 1101 N N . GLN A 1 138 ? 13.509 -2.272 -6.106 1.00 89.19 138 GLN A N 1
ATOM 1102 C CA . GLN A 1 138 ? 12.944 -2.467 -7.440 1.00 89.19 138 GLN A CA 1
ATOM 1103 C C . GLN A 1 138 ? 13.559 -1.501 -8.456 1.00 89.19 138 GLN A C 1
ATOM 1105 O O . GLN A 1 138 ? 13.908 -1.927 -9.559 1.00 89.19 138 GLN A O 1
ATOM 1110 N N . ALA A 1 139 ? 13.749 -0.231 -8.092 1.00 90.06 139 ALA A N 1
ATOM 1111 C CA . ALA A 1 139 ? 14.397 0.752 -8.955 1.00 90.06 139 ALA A CA 1
ATOM 1112 C C . ALA A 1 139 ? 15.847 0.354 -9.280 1.00 90.06 139 ALA A C 1
ATOM 1114 O O . ALA A 1 139 ? 16.262 0.414 -10.440 1.00 90.06 139 ALA A O 1
ATOM 1115 N N . ASP A 1 140 ? 16.602 -0.124 -8.292 1.00 90.25 140 ASP A N 1
ATOM 1116 C CA . ASP A 1 140 ? 17.972 -0.598 -8.489 1.00 90.25 140 ASP A CA 1
ATOM 1117 C C . ASP A 1 140 ? 18.042 -1.871 -9.339 1.00 90.25 140 ASP A C 1
ATOM 1119 O O . ASP A 1 140 ? 18.910 -1.998 -10.209 1.00 90.25 140 ASP A O 1
ATOM 1123 N N . ALA A 1 141 ? 17.118 -2.812 -9.132 1.00 89.94 141 ALA A N 1
ATOM 1124 C CA . ALA A 1 141 ? 17.022 -4.017 -9.949 1.00 89.94 141 ALA A CA 1
ATOM 1125 C C . ALA A 1 141 ? 16.692 -3.680 -11.412 1.00 89.94 141 ALA A C 1
ATOM 1127 O O . ALA A 1 141 ? 17.323 -4.217 -12.325 1.00 89.94 141 ALA A O 1
ATOM 1128 N N . GLN A 1 142 ? 15.763 -2.748 -11.644 1.00 89.25 142 GLN A N 1
ATOM 1129 C CA . GLN A 1 142 ? 15.424 -2.270 -12.986 1.00 89.25 142 GLN A CA 1
ATOM 1130 C C . GLN A 1 142 ? 16.600 -1.549 -13.651 1.00 89.25 142 GLN A C 1
ATOM 1132 O O . GLN A 1 142 ? 16.877 -1.804 -14.823 1.00 89.25 142 GLN A O 1
ATOM 1137 N N . ARG A 1 143 ? 17.343 -0.712 -12.914 1.00 89.62 143 ARG A N 1
ATOM 1138 C CA . ARG A 1 143 ? 18.563 -0.063 -13.423 1.00 89.62 143 ARG A CA 1
ATOM 1139 C C . ARG A 1 143 ? 19.611 -1.087 -13.847 1.00 89.62 143 ARG A C 1
ATOM 1141 O O . ARG A 1 143 ? 20.089 -1.029 -14.976 1.00 89.62 143 ARG A O 1
ATOM 1148 N N . LYS A 1 144 ? 19.900 -2.079 -13.000 1.00 90.94 144 LYS A N 1
ATOM 1149 C CA . LYS A 1 144 ? 20.845 -3.163 -13.325 1.00 90.94 144 LYS A CA 1
ATOM 1150 C C . LYS A 1 144 ? 20.392 -3.983 -14.534 1.00 90.94 144 LYS A C 1
ATOM 1152 O O . LYS A 1 144 ? 21.212 -4.331 -15.383 1.00 90.94 144 LYS A O 1
ATOM 1157 N N . ALA A 1 145 ? 19.096 -4.277 -14.642 1.00 89.00 145 ALA A N 1
ATOM 1158 C CA . ALA A 1 145 ? 18.540 -4.991 -15.788 1.00 89.00 145 ALA A CA 1
ATOM 1159 C C . ALA A 1 145 ? 18.654 -4.171 -17.086 1.00 89.00 145 ALA A C 1
ATOM 1161 O O . ALA A 1 145 ? 19.051 -4.712 -18.120 1.00 89.00 145 ALA A O 1
ATOM 1162 N N . ALA A 1 146 ? 18.373 -2.867 -17.031 1.00 88.94 146 ALA A N 1
ATOM 1163 C CA . ALA A 1 146 ? 18.515 -1.962 -18.167 1.00 88.94 146 ALA A CA 1
ATOM 1164 C C . ALA A 1 146 ? 19.981 -1.836 -18.615 1.00 88.94 146 ALA A C 1
ATOM 1166 O O . ALA A 1 146 ? 20.277 -1.958 -19.803 1.00 88.94 146 ALA A O 1
ATOM 1167 N N . GLU A 1 147 ? 20.919 -1.677 -17.678 1.00 89.50 147 GLU A N 1
ATOM 1168 C CA . GLU A 1 147 ? 22.357 -1.641 -17.972 1.00 89.50 147 GLU A CA 1
ATOM 1169 C C . GLU A 1 147 ? 22.843 -2.941 -18.629 1.00 89.50 147 GLU A C 1
ATOM 1171 O O . GLU A 1 147 ? 23.585 -2.906 -19.617 1.00 89.50 147 GLU A O 1
ATOM 1176 N N . ALA A 1 148 ? 22.384 -4.097 -18.138 1.00 89.31 148 ALA A N 1
ATOM 1177 C CA . ALA A 1 148 ? 22.699 -5.388 -18.740 1.00 89.31 148 ALA A CA 1
ATOM 1178 C C . ALA A 1 148 ? 22.148 -5.501 -20.173 1.00 89.31 148 ALA A C 1
ATOM 1180 O O . ALA A 1 148 ? 22.870 -5.945 -21.069 1.00 89.31 148 ALA A O 1
ATOM 1181 N N . GLN A 1 149 ? 20.912 -5.051 -20.419 1.00 87.06 149 GLN A N 1
ATOM 1182 C CA . GLN A 1 149 ? 20.324 -5.041 -21.763 1.00 87.06 149 GLN A CA 1
ATOM 1183 C C . GLN A 1 149 ? 21.088 -4.124 -22.723 1.00 87.06 149 GLN A C 1
ATOM 1185 O O . GLN A 1 149 ? 21.390 -4.536 -23.846 1.00 87.06 149 GLN A O 1
ATOM 1190 N N . VAL A 1 150 ? 21.471 -2.918 -22.286 1.00 90.62 150 VAL A N 1
ATOM 1191 C CA . VAL A 1 150 ? 22.285 -2.001 -23.100 1.00 90.62 150 VAL A CA 1
ATOM 1192 C C . VAL A 1 150 ? 23.632 -2.639 -23.435 1.00 90.62 150 VAL A C 1
ATOM 1194 O O . VAL A 1 150 ? 24.053 -2.602 -24.591 1.00 90.62 150 VAL A O 1
ATOM 1197 N N . LYS A 1 151 ? 24.288 -3.292 -22.470 1.00 91.56 151 LYS A N 1
ATOM 1198 C CA . LYS A 1 151 ? 25.577 -3.960 -22.697 1.00 91.56 151 LYS A CA 1
ATOM 1199 C C . LYS A 1 151 ? 25.465 -5.123 -23.687 1.00 91.56 151 LYS A C 1
ATOM 1201 O O . LYS A 1 151 ? 26.324 -5.266 -24.559 1.00 91.56 151 LYS A O 1
ATOM 1206 N N . VAL A 1 152 ? 24.403 -5.927 -23.601 1.00 91.38 152 VAL A N 1
ATOM 1207 C CA . VAL A 1 152 ? 24.133 -7.010 -24.564 1.00 91.38 152 VAL A CA 1
ATOM 1208 C C . VAL A 1 152 ? 23.854 -6.444 -25.957 1.00 91.38 152 VAL A C 1
ATOM 1210 O O . VAL A 1 152 ? 24.420 -6.935 -26.933 1.00 91.38 152 VAL A O 1
ATOM 1213 N N . MET A 1 153 ? 23.057 -5.378 -26.064 1.00 89.44 153 MET A N 1
ATOM 1214 C CA . MET A 1 153 ? 22.761 -4.726 -27.342 1.00 89.44 153 MET A CA 1
ATOM 1215 C C . MET A 1 153 ? 24.017 -4.112 -27.976 1.00 89.44 153 MET A C 1
ATOM 1217 O O . MET A 1 153 ? 24.244 -4.278 -29.174 1.00 89.44 153 MET A O 1
ATOM 1221 N N . GLN A 1 154 ? 24.867 -3.453 -27.186 1.00 88.50 154 GLN A N 1
ATOM 1222 C CA . GLN A 1 154 ? 26.144 -2.910 -27.658 1.00 88.50 154 GLN A CA 1
ATOM 1223 C C . GLN A 1 154 ? 27.079 -4.021 -28.151 1.00 88.50 154 GLN A C 1
ATOM 1225 O O . GLN A 1 154 ? 27.653 -3.900 -29.233 1.00 88.50 154 GLN A O 1
ATOM 1230 N N . ALA A 1 155 ? 27.183 -5.132 -27.416 1.00 88.69 155 ALA A N 1
ATOM 1231 C CA . ALA A 1 155 ? 27.985 -6.280 -27.834 1.00 88.69 155 ALA A CA 1
ATOM 1232 C C . ALA A 1 155 ? 27.434 -6.949 -29.108 1.00 88.69 155 ALA A C 1
ATOM 1234 O O . ALA A 1 155 ? 28.208 -7.326 -29.989 1.00 88.69 155 ALA A O 1
ATOM 1235 N N . ALA A 1 156 ? 26.110 -7.071 -29.238 1.00 88.88 156 ALA A N 1
ATOM 1236 C CA . ALA A 1 156 ? 25.465 -7.594 -30.440 1.00 88.88 156 ALA A CA 1
ATOM 1237 C C . ALA A 1 156 ? 25.707 -6.681 -31.652 1.00 88.88 156 ALA A C 1
ATOM 1239 O O . ALA A 1 156 ? 26.063 -7.168 -32.724 1.00 88.88 156 ALA A O 1
ATOM 1240 N N . ARG A 1 157 ? 25.602 -5.358 -31.471 1.00 89.19 157 ARG A N 1
ATOM 1241 C CA . ARG A 1 157 ? 25.882 -4.371 -32.523 1.00 89.19 157 ARG A CA 1
ATOM 1242 C C . ARG A 1 157 ? 27.343 -4.408 -32.965 1.00 89.19 157 ARG A C 1
ATOM 1244 O O . ARG A 1 157 ? 27.603 -4.400 -34.164 1.00 89.19 157 ARG A O 1
ATOM 1251 N N . ALA A 1 158 ? 28.282 -4.507 -32.023 1.00 89.75 158 ALA A N 1
ATOM 1252 C CA . ALA A 1 158 ? 29.702 -4.644 -32.337 1.00 89.75 158 ALA A CA 1
ATOM 1253 C C . ALA A 1 158 ? 29.986 -5.931 -33.134 1.00 89.75 158 ALA A 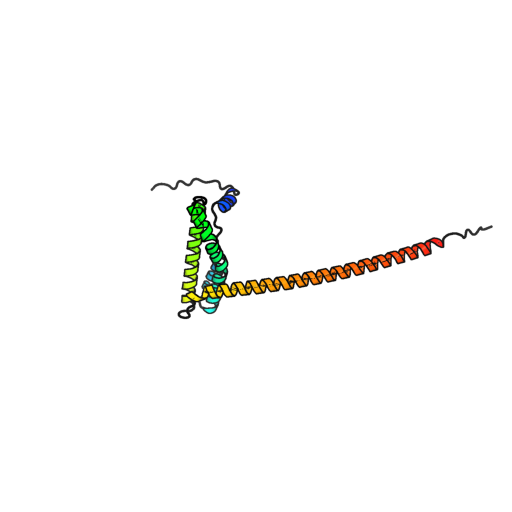C 1
ATOM 1255 O O . ALA A 1 158 ? 30.683 -5.889 -34.144 1.00 89.75 158 ALA A O 1
ATOM 1256 N N . LYS A 1 159 ? 29.388 -7.067 -32.743 1.00 88.69 159 LYS A N 1
ATOM 1257 C CA . LYS A 1 159 ? 29.511 -8.328 -33.496 1.00 88.69 159 LYS A CA 1
ATOM 1258 C C . LYS A 1 159 ? 28.910 -8.239 -34.900 1.00 88.69 159 LYS A C 1
ATOM 1260 O O . LYS A 1 159 ? 29.531 -8.722 -35.841 1.00 88.69 159 LYS A O 1
ATOM 1265 N N . ALA A 1 160 ? 27.740 -7.619 -35.048 1.00 89.00 160 ALA A N 1
ATOM 1266 C CA . ALA A 1 160 ? 27.098 -7.442 -36.349 1.00 89.00 160 ALA A CA 1
ATOM 1267 C C . ALA A 1 160 ? 27.939 -6.561 -37.288 1.00 89.00 160 ALA A C 1
ATOM 1269 O O . ALA A 1 160 ? 28.065 -6.875 -38.468 1.00 89.00 160 ALA A O 1
ATOM 1270 N N . MET A 1 161 ? 28.564 -5.503 -36.760 1.00 87.19 161 MET A N 1
ATOM 1271 C CA . MET A 1 161 ? 29.448 -4.631 -37.537 1.00 87.19 161 MET A CA 1
ATOM 1272 C C . MET A 1 161 ? 30.691 -5.382 -38.032 1.00 87.19 161 MET A C 1
ATOM 1274 O O . MET A 1 161 ? 30.989 -5.342 -39.221 1.00 87.19 161 MET A O 1
ATOM 1278 N N . LEU A 1 162 ? 31.341 -6.160 -37.159 1.00 89.06 162 LEU A N 1
ATOM 1279 C CA . LEU A 1 162 ? 32.492 -6.989 -37.541 1.00 89.06 162 LEU A CA 1
ATOM 1280 C C . LEU A 1 162 ? 32.128 -8.058 -38.584 1.00 89.06 162 LEU A C 1
ATOM 1282 O O . LEU A 1 162 ? 32.913 -8.335 -39.489 1.00 89.06 162 LEU A O 1
ATOM 1286 N N . GLN A 1 163 ? 30.939 -8.662 -38.486 1.00 86.75 163 GLN A N 1
ATOM 1287 C CA . GLN A 1 163 ? 30.463 -9.621 -39.488 1.00 86.75 163 GLN A CA 1
ATOM 1288 C C . GLN A 1 163 ? 30.163 -8.956 -40.835 1.00 86.75 163 GLN A C 1
ATOM 1290 O O . GLN A 1 163 ? 30.470 -9.540 -41.874 1.00 86.75 163 GLN A O 1
ATOM 1295 N N . ALA A 1 164 ? 29.598 -7.745 -40.830 1.00 85.56 164 ALA A N 1
ATOM 1296 C CA . ALA A 1 164 ? 29.343 -6.984 -42.048 1.00 85.56 164 ALA A CA 1
ATOM 1297 C C . ALA A 1 164 ? 30.652 -6.597 -42.756 1.00 85.56 164 ALA A C 1
ATOM 1299 O O . ALA A 1 164 ? 30.776 -6.814 -43.960 1.00 85.56 164 ALA A O 1
ATOM 1300 N N . GLU A 1 165 ? 31.652 -6.118 -42.010 1.00 84.75 165 GLU A N 1
ATOM 1301 C CA . GLU A 1 165 ? 32.979 -5.803 -42.557 1.00 84.75 165 GLU A CA 1
ATOM 1302 C C . GLU A 1 165 ? 33.667 -7.050 -43.138 1.00 84.75 165 GLU A C 1
ATOM 1304 O O . GLU A 1 165 ? 34.194 -7.014 -44.251 1.00 84.75 165 GLU A O 1
ATOM 1309 N N . ALA A 1 166 ? 33.611 -8.189 -42.437 1.00 84.56 166 ALA A N 1
ATOM 1310 C CA . ALA A 1 166 ? 34.172 -9.445 -42.935 1.00 84.56 166 ALA A CA 1
ATOM 1311 C C . ALA A 1 166 ? 33.470 -9.941 -44.215 1.00 84.56 166 ALA A C 1
ATOM 1313 O O . ALA A 1 166 ? 34.134 -10.433 -45.132 1.00 84.56 166 ALA A O 1
ATOM 1314 N N . ALA A 1 167 ? 32.144 -9.791 -44.305 1.00 81.81 167 ALA A N 1
ATOM 1315 C CA . ALA A 1 167 ? 31.379 -10.144 -45.497 1.00 81.81 167 ALA A CA 1
ATOM 1316 C C . ALA A 1 167 ? 31.728 -9.241 -46.692 1.00 81.81 167 ALA A C 1
ATOM 1318 O O . ALA A 1 167 ? 31.880 -9.740 -47.807 1.00 81.81 167 ALA A O 1
ATOM 1319 N N . GLU A 1 168 ? 31.920 -7.937 -46.468 1.00 84.19 168 GLU A N 1
ATOM 1320 C CA . GLU A 1 168 ? 32.312 -6.997 -47.523 1.00 84.19 168 GLU A CA 1
ATOM 1321 C C . GLU A 1 168 ? 33.710 -7.319 -48.080 1.00 84.19 168 GLU A C 1
ATOM 1323 O O . GLU A 1 168 ? 33.915 -7.338 -49.297 1.00 84.19 168 GLU A O 1
ATOM 1328 N N . ILE A 1 169 ? 34.669 -7.643 -47.206 1.00 82.56 169 ILE A N 1
ATOM 1329 C CA . ILE A 1 169 ? 36.019 -8.057 -47.618 1.00 82.56 169 ILE A CA 1
ATOM 1330 C C . ILE A 1 169 ? 35.963 -9.367 -48.418 1.00 82.56 169 ILE A C 1
ATOM 1332 O O . ILE A 1 169 ? 36.616 -9.482 -49.459 1.00 82.56 169 ILE A O 1
ATOM 1336 N N . ALA A 1 170 ? 35.161 -10.340 -47.976 1.00 81.19 170 ALA A N 1
ATOM 1337 C CA . ALA A 1 170 ? 34.991 -11.604 -48.688 1.00 81.19 170 ALA A CA 1
ATOM 1338 C C . ALA A 1 170 ? 34.374 -11.403 -50.083 1.00 81.19 170 ALA A C 1
ATOM 1340 O O . ALA A 1 170 ? 34.853 -11.999 -51.050 1.00 81.19 170 ALA A O 1
ATOM 1341 N N . MET A 1 171 ? 33.371 -10.527 -50.218 1.00 82.06 171 MET A N 1
ATOM 1342 C CA . MET A 1 171 ? 32.778 -10.190 -51.518 1.00 82.06 171 MET A CA 1
ATOM 1343 C C . MET A 1 171 ? 33.799 -9.552 -52.462 1.00 82.06 171 MET A C 1
ATOM 1345 O O . MET A 1 171 ? 33.930 -10.009 -53.597 1.00 82.06 171 MET A O 1
ATOM 1349 N N . LYS A 1 172 ? 34.591 -8.579 -51.986 1.00 83.50 172 LYS A N 1
ATOM 1350 C CA . LYS A 1 172 ? 35.659 -7.956 -52.793 1.00 83.50 172 LYS A CA 1
ATOM 1351 C C . LYS A 1 172 ? 36.693 -8.978 -53.271 1.00 83.50 172 LYS A C 1
ATOM 1353 O O . LYS A 1 172 ? 37.164 -8.898 -54.404 1.00 83.50 172 LYS A O 1
ATOM 1358 N N . HIS A 1 173 ? 37.034 -9.962 -52.439 1.00 78.12 173 HIS A N 1
ATOM 1359 C CA . HIS A 1 173 ? 37.977 -11.014 -52.820 1.00 78.12 173 HIS A CA 1
ATOM 1360 C C . HIS A 1 173 ? 37.394 -11.984 -53.863 1.00 78.12 173 HIS A C 1
ATOM 1362 O O . HIS A 1 173 ? 38.090 -12.368 -54.804 1.00 78.12 173 HIS A O 1
ATOM 1368 N N . ILE A 1 174 ? 36.118 -12.365 -53.732 1.00 77.56 174 ILE A N 1
ATOM 1369 C CA . ILE A 1 174 ? 35.426 -13.210 -54.719 1.00 77.56 174 ILE A CA 1
ATOM 1370 C C . ILE A 1 174 ? 35.328 -12.481 -56.064 1.00 77.56 174 ILE A C 1
ATOM 1372 O O . ILE A 1 174 ? 35.641 -13.061 -57.102 1.00 77.56 174 ILE A O 1
ATOM 1376 N N . GLU A 1 175 ? 34.961 -11.201 -56.053 1.00 74.31 175 GLU A N 1
ATOM 1377 C CA . GLU A 1 175 ? 34.859 -10.380 -57.261 1.00 74.31 175 GLU A CA 1
ATOM 1378 C C . GLU A 1 175 ? 36.217 -10.250 -57.975 1.00 74.31 175 GLU A C 1
ATOM 1380 O O . GLU A 1 175 ? 36.308 -10.447 -59.190 1.00 74.31 175 GLU A O 1
ATOM 1385 N N . ALA A 1 176 ? 37.302 -10.054 -57.217 1.00 75.38 176 ALA A N 1
ATOM 1386 C CA . ALA A 1 176 ? 38.662 -10.052 -57.753 1.00 75.38 176 ALA A CA 1
ATOM 1387 C C . ALA A 1 176 ? 39.068 -11.406 -58.377 1.00 75.38 176 ALA A C 1
ATOM 1389 O O . ALA A 1 176 ? 39.710 -11.434 -59.430 1.00 75.38 176 ALA A O 1
ATOM 1390 N N . GLN A 1 177 ? 38.675 -12.539 -57.782 1.00 71.44 177 GLN A N 1
ATOM 1391 C CA . GLN A 1 177 ? 38.957 -13.871 -58.339 1.00 71.44 177 GLN A CA 1
ATOM 1392 C C . GLN A 1 177 ? 38.149 -14.178 -59.609 1.00 71.44 177 GLN A C 1
ATOM 1394 O O . GLN A 1 177 ? 38.688 -14.775 -60.548 1.00 71.44 177 GLN A O 1
ATOM 1399 N N . VAL A 1 178 ? 36.882 -13.757 -59.673 1.00 75.31 178 VAL A N 1
ATOM 1400 C CA . VAL A 1 178 ? 36.029 -13.921 -60.864 1.00 75.31 178 VAL A CA 1
ATOM 1401 C C . VAL A 1 178 ? 36.545 -13.061 -62.023 1.00 75.31 178 VAL A C 1
ATOM 1403 O O . VAL A 1 178 ? 36.642 -13.542 -63.155 1.00 75.31 178 VAL A O 1
ATOM 1406 N N . ALA A 1 179 ? 36.979 -11.827 -61.749 1.00 70.06 179 ALA A N 1
ATOM 1407 C CA . ALA A 1 179 ? 37.617 -10.968 -62.748 1.00 70.06 179 ALA A CA 1
ATOM 1408 C C . ALA A 1 179 ? 38.936 -11.565 -63.285 1.00 70.06 179 ALA A C 1
ATOM 1410 O O . ALA A 1 179 ? 39.217 -11.475 -64.482 1.00 70.06 179 ALA A O 1
ATOM 1411 N N . ALA A 1 180 ? 39.721 -12.233 -62.431 1.00 65.31 180 ALA A N 1
ATOM 1412 C CA . ALA A 1 180 ? 40.964 -12.894 -62.832 1.00 65.31 180 ALA A CA 1
ATOM 1413 C C . ALA A 1 180 ? 40.740 -14.169 -63.672 1.00 65.31 180 ALA A C 1
ATOM 1415 O O . ALA A 1 180 ? 41.516 -14.450 -64.584 1.00 65.31 180 ALA A O 1
ATOM 1416 N N . THR A 1 181 ? 39.672 -14.932 -63.413 1.00 60.94 181 THR A N 1
ATOM 1417 C CA . THR A 1 181 ? 39.357 -16.175 -64.148 1.00 60.94 181 THR A CA 1
ATOM 1418 C C . THR A 1 181 ? 38.591 -15.941 -65.457 1.00 60.94 181 THR A C 1
ATOM 1420 O O . THR A 1 181 ? 38.709 -16.746 -66.383 1.00 60.94 181 THR A O 1
ATOM 1423 N N . GLY A 1 182 ? 37.891 -14.811 -65.604 1.00 52.94 182 GLY A N 1
ATOM 1424 C CA . GLY A 1 182 ? 37.186 -14.430 -66.836 1.00 52.94 182 GLY A CA 1
ATOM 1425 C C . GLY A 1 182 ? 38.078 -14.024 -68.024 1.00 52.94 182 GLY A C 1
ATOM 1426 O O . GLY A 1 182 ? 37.591 -13.981 -69.154 1.00 52.94 182 GLY A O 1
ATOM 1427 N N . SER A 1 183 ? 39.379 -13.763 -67.823 1.00 47.97 183 SER A N 1
ATOM 1428 C CA . SER A 1 183 ? 40.282 -13.313 -68.904 1.00 47.97 183 SER A CA 1
ATOM 1429 C C . SER A 1 183 ? 41.063 -14.435 -69.620 1.00 47.97 183 SER A C 1
ATOM 1431 O O . SER A 1 183 ? 41.720 -14.177 -70.627 1.00 47.97 183 SER A O 1
ATOM 1433 N N . GLY A 1 184 ? 40.945 -15.698 -69.184 1.00 44.69 184 GLY A N 1
ATOM 1434 C CA . GLY A 1 184 ? 41.676 -16.843 -69.765 1.00 44.69 184 GLY A CA 1
ATOM 1435 C C . GLY A 1 184 ? 40.990 -17.570 -70.936 1.00 44.69 184 GLY A C 1
ATOM 1436 O O . GLY A 1 184 ? 41.542 -18.525 -71.479 1.00 44.69 184 GLY A O 1
ATOM 1437 N N . GLY A 1 185 ? 39.783 -17.156 -71.335 1.00 44.88 185 GLY A N 1
ATOM 1438 C CA . GLY A 1 185 ? 38.902 -17.911 -72.236 1.00 44.88 185 GLY A CA 1
ATOM 1439 C C . GLY A 1 185 ? 38.826 -17.428 -73.689 1.00 44.88 185 GLY A C 1
ATOM 1440 O O . GLY A 1 185 ? 37.745 -17.457 -74.268 1.00 44.88 185 GLY A O 1
ATOM 1441 N N . LYS A 1 186 ? 39.916 -16.963 -74.314 1.00 48.69 186 LYS A N 1
ATOM 1442 C CA . LYS A 1 186 ? 39.942 -16.711 -75.771 1.00 48.69 186 LYS A CA 1
ATOM 1443 C C . LYS A 1 186 ? 41.181 -17.328 -76.419 1.00 48.69 186 LYS A C 1
ATOM 1445 O O . LYS A 1 186 ? 42.270 -16.780 -76.337 1.00 48.69 186 LYS A O 1
ATOM 1450 N N . GLY A 1 187 ? 40.972 -18.424 -77.151 1.00 52.75 187 GLY A N 1
ATOM 1451 C CA . GLY A 1 187 ? 41.837 -18.798 -78.273 1.00 52.75 187 GLY A CA 1
ATOM 1452 C C . GLY A 1 187 ? 42.448 -20.196 -78.225 1.00 52.75 187 GLY A C 1
ATOM 1453 O O . GLY A 1 187 ? 43.611 -20.354 -77.873 1.00 52.75 187 GLY A O 1
ATOM 1454 N N . LYS A 1 188 ? 41.716 -21.202 -78.724 1.00 47.28 188 LYS A N 1
ATOM 1455 C CA . LYS A 1 188 ? 42.334 -22.302 -79.491 1.00 47.28 188 LYS A CA 1
ATOM 1456 C C . LYS A 1 188 ? 41.315 -23.038 -80.368 1.0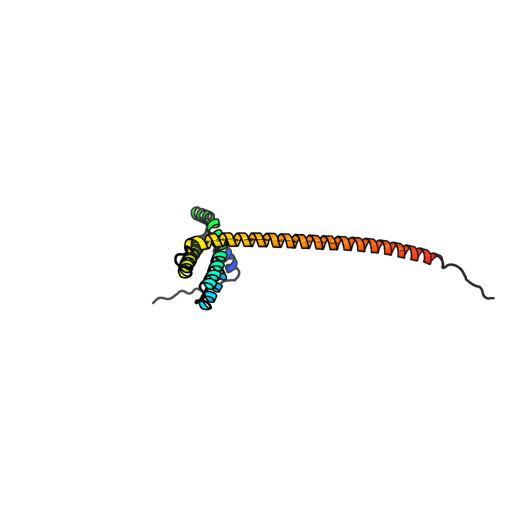0 47.28 188 LYS A C 1
ATOM 1458 O O . LYS A 1 188 ? 40.929 -24.173 -80.113 1.00 47.28 188 LYS A O 1
ATOM 1463 N N . THR A 1 189 ? 40.913 -22.402 -81.464 1.00 53.25 189 THR A N 1
ATOM 1464 C CA . THR A 1 189 ? 40.351 -23.086 -82.637 1.00 53.25 189 THR A CA 1
ATOM 1465 C C . THR A 1 189 ? 41.470 -23.883 -83.318 1.00 53.25 189 THR A C 1
ATOM 1467 O O . THR A 1 189 ? 42.253 -23.346 -84.099 1.00 53.25 189 THR A O 1
ATOM 1470 N N . ARG A 1 190 ? 41.589 -25.180 -83.008 1.00 48.12 190 ARG A N 1
ATOM 1471 C CA . ARG A 1 190 ? 42.448 -26.106 -83.766 1.00 48.12 190 ARG A CA 1
ATOM 1472 C C . ARG A 1 190 ? 41.696 -26.586 -85.011 1.00 48.12 190 ARG A C 1
ATOM 1474 O O . ARG A 1 190 ? 40.795 -27.413 -84.918 1.00 48.12 190 ARG A O 1
ATOM 1481 N N . LYS A 1 191 ? 42.084 -26.052 -86.175 1.00 51.19 191 LYS A N 1
ATOM 1482 C CA . LYS A 1 191 ? 41.733 -26.580 -87.502 1.00 51.19 191 LYS A CA 1
ATOM 1483 C C . LYS A 1 191 ? 42.215 -28.033 -87.624 1.00 51.19 191 LYS A C 1
ATOM 1485 O O . LYS A 1 191 ? 43.392 -28.302 -87.402 1.00 51.19 191 LYS A O 1
ATOM 1490 N N . ARG A 1 192 ? 41.311 -28.937 -88.010 1.00 45.22 192 ARG A N 1
ATOM 1491 C CA . ARG A 1 192 ? 41.629 -30.244 -88.600 1.00 45.22 192 ARG A CA 1
ATOM 1492 C C . ARG A 1 192 ? 41.572 -30.102 -90.121 1.00 45.22 192 ARG A C 1
ATOM 1494 O O . ARG A 1 192 ? 40.515 -29.762 -90.650 1.00 45.22 192 ARG A O 1
ATOM 1501 N N . LYS A 1 193 ? 42.688 -30.357 -90.793 1.00 52.44 193 LYS A N 1
ATOM 1502 C CA . LYS A 1 193 ? 42.748 -30.871 -92.161 1.00 52.44 193 LYS A CA 1
ATOM 1503 C C . LYS A 1 193 ? 44.060 -31.615 -92.326 1.00 52.44 193 LYS A C 1
ATOM 1505 O O . LYS A 1 193 ? 45.060 -31.098 -91.782 1.00 52.44 193 LYS A O 1
#

Secondary structure (DSSP, 8-state):
------------HHHHHHHHHHH-------HHHHHHHHHHHHHTT-HHHHHHHHHHHHHHHHHHHHHHHHHHHHHHHHHHTT-S-HHHHHHHHHHHHHHHHHHHHHHHHHHHHSTTTTHHHHHHHHHHHHHHHHHHHHHHHHHHHHHHHHHHHHHHHHHHHHHHHHHHHHHHHHHHHHHHHTTS---------

InterPro domains:
  IPR018624 Translocation protein Sec66 [PF09802] (54-158)

Sequence (193 aa):
MAARVLLPQKTDDVDESLQAMINGFDFALPEEVEEYRQGKAAHGDDGDKCFQLLFRRAVADIPLIRKIQSESSGIQRLKKNDILKDGSYLSYKLAEELINEEINDVRREAEELKPGEGWPDRIFPQAVQFMNQIAEQQADAQRKAAEAQVKVMQAARAKAMLQAEAAEIAMKHIEAQVAATGSGGKGKTRKRK

pLDDT: mean 82.03, std 17.48, range [32.53, 97.88]

Nearest PDB structures (foldseek):
  5nen-assembly1_B  TM=4.322E-01  e=3.601E+00  Serratia marcescens
  4tko-assembly1_B  TM=3.910E-01  e=3.601E+00  Aquifex aeolicus VF5

Organism: Hyaloperonospora arabidopsidis (strain Emoy2) (NCBI:txid559515)

Solvent-accessible surface area (backbone atoms only — not comparable to full-atom values): 11020 Å² total; per-residue (Å²): 141,83,81,84,85,80,74,84,74,83,78,54,79,67,51,57,60,51,47,39,75,65,33,47,54,87,75,78,84,56,71,43,56,56,53,27,54,54,43,34,72,76,34,66,89,39,47,66,62,35,47,54,35,49,47,48,25,48,38,60,45,46,66,55,54,51,48,52,64,67,45,46,66,57,53,53,51,33,46,75,68,70,72,47,57,68,61,30,55,48,33,42,48,52,49,53,51,52,53,52,52,48,55,52,49,55,26,52,53,35,34,72,61,40,66,92,71,59,36,50,80,39,51,57,63,50,25,53,54,49,52,52,52,51,52,51,53,51,54,51,50,50,50,54,51,50,52,50,51,51,52,51,51,52,52,50,52,52,51,50,51,54,51,51,53,52,51,52,53,50,51,54,52,50,53,54,50,52,60,62,60,69,71,75,82,79,87,81,88,78,84,86,130

Foldseek 3Di:
DDDDPDDPDPPPVVVVVVCCVQQNPPDDQDCLVVVLVVQCVVPVVDLVSSLVSLLVSLLSLVVLVVVLVVCVVVLVVCVVVVNHDPRNNVNSVVSVVVSVVVLVVSLVVLCVSPPPPPCSVCSNVVSVVVNVVVVVVVVVVVVVVVVVVVVVVVVVVVVVVVVVVVVVVVVVVVVVVVVVVVVPPDDDPDDDD

Mean predicted aligned error: 13.8 Å

Radius of gyration: 35.54 Å; Cα contacts (8 Å, |Δi|>4): 94; chains: 1; bounding box: 90×58×117 Å